Protein AF-A0A971WH76-F1 (afdb_monomer_lite)

Sequence (217 aa):
YNFVAILEADGQKLQEAKFIRKGIIYGLLLNHFYDTINKNKEALALGAKILSLKENRLLYEIKVLDIAPPLLRCKLCGFASYEREDIISHIKQVHLQKFVEPLTLEELREYDSNLPVKIYKCSYCGLYVRGDDPSNPTTLICSHIEEYCPKADRSKGLAKIMFRVITDTDEIRKNVIPDLPRFRKCKLCRKHFKNPNEEEHLKHMLEVHEEEFYLYE

Structure (mmCIF, N/CA/C/O backbone):
data_AF-A0A971WH76-F1
#
_entry.id   AF-A0A971WH76-F1
#
loop_
_atom_site.group_PDB
_atom_site.id
_atom_site.type_symbol
_atom_site.label_atom_id
_atom_site.label_alt_id
_atom_site.label_comp_id
_atom_site.label_asym_id
_atom_site.label_entity_id
_atom_site.label_seq_id
_atom_site.pdbx_PDB_ins_code
_atom_site.Cartn_x
_atom_site.Cartn_y
_atom_site.Cartn_z
_atom_site.occupancy
_atom_site.B_iso_or_equiv
_atom_site.auth_seq_id
_atom_site.auth_comp_id
_atom_site.auth_asym_id
_atom_site.auth_atom_id
_atom_site.pdbx_PDB_model_num
ATOM 1 N N . TYR A 1 1 ? -30.603 -12.603 47.827 1.00 59.28 1 TYR A N 1
ATOM 2 C CA . TYR A 1 1 ? -30.457 -11.423 46.951 1.00 59.28 1 TYR A CA 1
ATOM 3 C C . TYR A 1 1 ? -31.794 -11.155 46.290 1.00 59.28 1 TYR A C 1
ATOM 5 O O . TYR A 1 1 ? -32.460 -12.120 45.938 1.00 59.28 1 TYR A O 1
ATOM 13 N N . ASN A 1 2 ? -32.210 -9.893 46.177 1.00 68.19 2 ASN A N 1
ATOM 14 C CA . ASN A 1 2 ? -33.504 -9.561 45.561 1.00 68.19 2 ASN A CA 1
ATOM 15 C C . ASN A 1 2 ? -33.339 -9.145 44.097 1.00 68.19 2 ASN A C 1
ATOM 17 O O . ASN A 1 2 ? -34.202 -9.459 43.285 1.00 68.19 2 ASN A O 1
ATOM 21 N N . PHE A 1 3 ? -32.209 -8.512 43.768 1.00 71.12 3 PHE A N 1
ATOM 22 C CA . PHE A 1 3 ? -31.923 -8.010 42.429 1.00 71.12 3 PHE A CA 1
ATOM 23 C C . PHE A 1 3 ? -30.461 -8.256 42.049 1.00 71.12 3 PHE A C 1
ATOM 25 O O . PHE A 1 3 ? -29.592 -8.317 42.925 1.00 71.12 3 PHE A O 1
ATOM 32 N N . VAL A 1 4 ? -30.200 -8.366 40.751 1.00 80.50 4 VAL A N 1
ATOM 33 C CA . VAL A 1 4 ? -28.858 -8.322 40.152 1.00 80.50 4 VAL A CA 1
ATOM 34 C C . VAL A 1 4 ? -28.803 -7.131 39.220 1.00 80.50 4 VAL A C 1
ATOM 36 O O . VAL A 1 4 ? -29.725 -6.964 38.430 1.00 80.50 4 VAL A O 1
ATOM 39 N N . ALA A 1 5 ? -27.744 -6.331 39.312 1.00 79.75 5 ALA A N 1
ATOM 40 C CA . ALA A 1 5 ? -27.416 -5.363 38.278 1.00 79.75 5 ALA A CA 1
ATOM 41 C C . ALA A 1 5 ? -26.233 -5.879 37.462 1.00 79.75 5 ALA A C 1
ATOM 43 O O . ALA A 1 5 ? -25.256 -6.384 38.025 1.00 79.75 5 ALA A O 1
ATOM 44 N N . ILE A 1 6 ? -26.331 -5.735 36.150 1.00 83.94 6 ILE A N 1
ATOM 45 C CA . ILE A 1 6 ? -25.271 -6.051 35.202 1.00 83.94 6 ILE A CA 1
ATOM 46 C C . ILE A 1 6 ? -24.956 -4.767 34.447 1.00 83.94 6 ILE A C 1
ATOM 48 O O . ILE A 1 6 ? -25.870 -4.159 33.894 1.00 83.94 6 ILE A O 1
ATOM 52 N N . LEU A 1 7 ? -23.690 -4.355 34.467 1.00 83.12 7 LEU A N 1
ATOM 53 C CA . LEU A 1 7 ? -23.170 -3.298 33.606 1.00 83.12 7 LEU A CA 1
ATOM 54 C C . LEU A 1 7 ? -22.525 -3.951 32.387 1.00 83.12 7 LEU A C 1
ATOM 56 O O . LEU A 1 7 ? -21.708 -4.864 32.535 1.00 83.12 7 LEU A O 1
ATOM 60 N N . GLU A 1 8 ? -22.882 -3.473 31.206 1.00 82.31 8 GLU A N 1
ATOM 61 C CA . GLU A 1 8 ? -22.387 -3.971 29.927 1.00 82.31 8 GLU A CA 1
ATOM 62 C C . GLU A 1 8 ? -21.869 -2.800 29.086 1.00 82.31 8 GLU A C 1
ATOM 64 O O . GLU A 1 8 ? -22.443 -1.709 29.135 1.00 82.31 8 GLU A O 1
ATOM 69 N N . ALA A 1 9 ? -20.803 -3.039 28.324 1.00 83.12 9 ALA A N 1
ATOM 70 C CA . ALA A 1 9 ? -20.311 -2.162 27.269 1.00 83.12 9 ALA A CA 1
ATOM 71 C C . ALA A 1 9 ? -20.193 -2.952 25.968 1.00 83.12 9 ALA A C 1
ATOM 73 O O . ALA A 1 9 ? -19.673 -4.066 25.983 1.00 83.12 9 ALA A O 1
ATOM 74 N N . ASP A 1 10 ? -20.710 -2.403 24.871 1.00 78.88 10 ASP A N 1
ATOM 75 C CA . ASP A 1 10 ? -20.597 -2.980 23.521 1.00 78.88 10 ASP A CA 1
ATOM 76 C C . ASP A 1 10 ? -20.998 -4.473 23.452 1.00 78.88 10 ASP A C 1
ATOM 78 O O . ASP A 1 10 ? -20.377 -5.304 22.792 1.00 78.88 10 ASP A O 1
ATOM 82 N N . GLY A 1 11 ? -22.041 -4.843 24.207 1.00 74.31 11 GLY A N 1
ATOM 83 C CA . GLY A 1 11 ? -22.545 -6.219 24.302 1.00 74.31 11 GLY A CA 1
ATOM 84 C C . GLY A 1 11 ? -21.719 -7.161 25.190 1.00 74.31 11 GLY A C 1
ATOM 85 O O . GLY A 1 11 ? -22.086 -8.326 25.350 1.00 74.31 11 GLY A O 1
ATOM 86 N N . GLN A 1 12 ? -20.641 -6.676 25.808 1.00 79.44 12 GLN A N 1
ATOM 87 C CA . GLN A 1 12 ? -19.819 -7.413 26.761 1.00 79.44 12 GLN A CA 1
ATOM 88 C C . GLN A 1 12 ? -20.099 -6.987 28.199 1.00 79.44 12 GLN A C 1
ATOM 90 O O . GLN A 1 12 ? -20.224 -5.813 28.538 1.00 79.44 12 GLN A O 1
ATOM 95 N N . LYS A 1 13 ? -20.160 -7.971 29.090 1.00 86.88 13 LYS A N 1
ATOM 96 C CA . LYS A 1 13 ? -20.398 -7.745 30.511 1.00 86.88 13 LYS A CA 1
ATOM 97 C C . LYS A 1 13 ? -19.148 -7.209 31.204 1.00 86.88 13 LYS A C 1
ATOM 99 O O . LYS A 1 13 ? -18.156 -7.920 31.327 1.00 86.88 13 LYS A O 1
ATOM 104 N N . LEU A 1 14 ? -19.244 -5.996 31.738 1.00 82.81 14 LEU A N 1
ATOM 105 C CA . LEU A 1 14 ? -18.179 -5.342 32.498 1.00 82.81 14 LEU A CA 1
ATOM 106 C C . LEU A 1 14 ? -18.230 -5.692 33.983 1.00 82.81 14 LEU A C 1
ATOM 108 O O . LEU A 1 14 ? -17.204 -5.946 34.610 1.00 82.81 14 LEU A O 1
ATOM 112 N N . GLN A 1 15 ? -19.430 -5.690 34.565 1.00 85.62 15 GLN A N 1
ATOM 113 C CA . GLN A 1 15 ? -19.603 -5.917 35.994 1.00 85.62 15 GLN A CA 1
ATOM 114 C C . GLN A 1 15 ? -20.942 -6.587 36.306 1.00 85.62 15 GLN A C 1
ATOM 116 O O . GLN A 1 15 ? -21.959 -6.312 35.677 1.00 85.62 15 GLN A O 1
ATOM 121 N N . GLU A 1 16 ? -20.958 -7.433 37.337 1.00 85.88 16 GLU A N 1
ATOM 122 C CA . GLU A 1 16 ? -22.177 -7.900 38.001 1.00 85.88 16 GLU A CA 1
ATOM 123 C C . GLU A 1 16 ? -22.140 -7.538 39.483 1.00 85.88 16 GLU A C 1
ATOM 125 O O . GLU A 1 16 ? -21.129 -7.755 40.152 1.00 85.88 16 GLU A O 1
ATOM 130 N N . ALA A 1 17 ? -23.259 -7.063 40.026 1.00 82.25 17 ALA A N 1
ATOM 131 C CA . ALA A 1 17 ? -23.458 -6.994 41.468 1.00 82.25 17 ALA A CA 1
ATOM 132 C C . ALA A 1 17 ? -24.816 -7.556 41.874 1.00 82.25 17 ALA A C 1
ATOM 134 O O . ALA A 1 17 ? -25.852 -7.269 41.273 1.00 82.25 17 ALA A O 1
ATOM 135 N N . LYS A 1 18 ? -24.814 -8.332 42.961 1.00 81.12 18 LYS A N 1
ATOM 136 C CA . LYS A 1 18 ? -26.024 -8.889 43.566 1.00 81.12 18 LYS A CA 1
ATOM 137 C C . LYS A 1 18 ? -26.406 -8.058 44.786 1.00 81.12 18 LYS A C 1
ATOM 139 O O . LYS A 1 18 ? -25.666 -8.006 45.766 1.00 81.12 18 LYS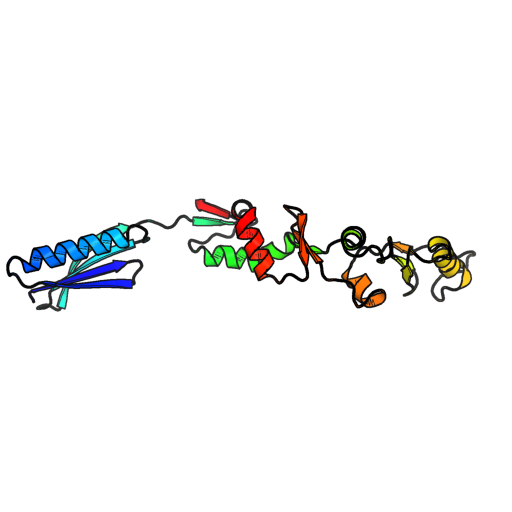 A O 1
ATOM 144 N N . PHE A 1 19 ? -27.592 -7.458 44.767 1.00 70.75 19 PHE A N 1
ATOM 145 C CA . PHE A 1 19 ? -28.052 -6.564 45.826 1.00 70.75 19 PHE A CA 1
ATOM 146 C C . PHE A 1 19 ? -28.930 -7.299 46.852 1.00 70.75 19 PHE A C 1
ATOM 148 O O . PHE A 1 19 ? -29.894 -8.008 46.524 1.00 70.75 19 PHE A O 1
ATOM 155 N N . ILE A 1 20 ? -28.605 -7.110 48.133 1.00 67.38 20 ILE A N 1
ATOM 156 C CA . ILE A 1 20 ? -29.444 -7.460 49.287 1.00 67.38 20 ILE A CA 1
ATOM 157 C C . ILE A 1 20 ? -29.836 -6.136 49.948 1.00 67.38 20 ILE A C 1
ATOM 159 O O . ILE A 1 20 ? -28.967 -5.300 50.174 1.00 67.38 20 ILE A O 1
ATOM 163 N N . ARG A 1 21 ? -31.120 -5.925 50.271 1.00 59.28 21 ARG A N 1
ATOM 164 C CA . ARG A 1 21 ? -31.559 -4.760 51.065 1.00 59.28 21 ARG A CA 1
ATOM 165 C C . ARG A 1 21 ? -30.937 -4.827 52.472 1.00 59.28 21 ARG A C 1
ATOM 167 O O . ARG A 1 21 ? -31.566 -5.359 53.379 1.00 59.28 21 ARG A O 1
ATOM 174 N N . LYS A 1 22 ? -29.708 -4.332 52.650 1.00 54.53 22 LYS A N 1
ATOM 175 C CA . LYS A 1 22 ? -29.053 -4.095 53.949 1.00 54.53 22 LYS A CA 1
ATOM 176 C C . LYS A 1 22 ? -28.003 -2.977 53.833 1.00 54.53 22 LYS A C 1
ATOM 178 O O . LYS A 1 22 ? -26.901 -3.231 53.364 1.00 54.53 22 LYS A O 1
ATOM 183 N N . GLY A 1 23 ? -28.342 -1.782 54.327 1.00 60.66 23 GLY A N 1
ATOM 184 C CA . GLY A 1 23 ? -27.401 -0.739 54.772 1.00 60.66 23 GLY A CA 1
ATOM 185 C C . GLY A 1 23 ? -26.195 -0.421 53.869 1.00 60.66 23 GLY A C 1
ATOM 186 O O . GLY A 1 23 ? -26.279 -0.485 52.646 1.00 60.66 23 GLY A O 1
ATOM 187 N N . ILE A 1 24 ? -25.076 -0.067 54.518 1.00 59.66 24 ILE A N 1
ATOM 188 C CA . ILE A 1 24 ? -23.798 0.464 53.983 1.00 59.66 24 ILE A CA 1
ATOM 189 C C . ILE A 1 24 ? -23.271 -0.273 52.728 1.00 59.66 24 ILE A C 1
ATOM 191 O O . ILE A 1 24 ? -22.647 0.345 51.867 1.00 59.66 24 ILE A O 1
ATOM 195 N N . ILE A 1 25 ? -23.578 -1.566 52.570 1.00 64.75 25 ILE A N 1
ATOM 196 C CA . ILE A 1 25 ? -23.179 -2.393 51.415 1.00 64.75 25 ILE A CA 1
ATOM 197 C C . ILE A 1 25 ? -23.759 -1.854 50.095 1.00 64.75 25 ILE A C 1
ATOM 199 O O . ILE A 1 25 ? -23.111 -1.947 49.055 1.00 64.75 25 ILE A O 1
ATOM 203 N N . TYR A 1 26 ? -24.950 -1.248 50.125 1.00 67.56 26 TYR A N 1
ATOM 204 C CA . TYR A 1 26 ? -25.573 -0.669 48.931 1.00 67.56 26 TYR A CA 1
ATOM 205 C C . TYR A 1 26 ? -24.757 0.504 48.369 1.00 67.56 26 TYR A C 1
ATOM 207 O O . TYR A 1 26 ? -24.541 0.579 47.163 1.00 67.56 26 TYR A O 1
ATOM 215 N N . GLY A 1 27 ? -24.253 1.378 49.248 1.00 67.00 27 GLY A N 1
ATOM 216 C CA . GLY A 1 27 ? -23.438 2.530 48.853 1.00 67.00 27 GLY A CA 1
ATOM 217 C C . GLY A 1 27 ? -22.099 2.122 48.236 1.00 67.00 27 GLY A C 1
ATOM 218 O O . GLY A 1 27 ? -21.714 2.662 47.206 1.00 67.00 27 GLY A O 1
ATOM 219 N N . LEU A 1 28 ? -21.428 1.113 48.804 1.00 73.81 28 LEU A N 1
ATOM 220 C CA . LEU A 1 28 ? -20.168 0.593 48.254 1.00 73.81 28 LEU A CA 1
ATOM 221 C C . LEU A 1 28 ? -20.344 0.013 46.843 1.00 73.81 28 LEU A C 1
ATOM 223 O O . LEU A 1 28 ? -19.537 0.287 45.958 1.00 73.81 28 LEU A O 1
ATOM 227 N N . LEU A 1 29 ? -21.411 -0.761 46.619 1.00 75.88 29 LEU A N 1
ATOM 228 C CA . LEU A 1 29 ? -21.698 -1.347 45.307 1.00 75.88 29 LEU A CA 1
ATOM 229 C C . LEU A 1 29 ? -22.067 -0.282 44.266 1.00 75.88 29 LEU A C 1
ATOM 231 O O . LEU A 1 29 ? -21.642 -0.392 43.118 1.00 75.88 29 LEU A O 1
ATOM 235 N N . LEU A 1 30 ? -22.813 0.754 44.663 1.00 75.25 30 LEU A N 1
ATOM 236 C CA . LEU A 1 30 ? -23.123 1.887 43.788 1.00 75.25 30 LEU A CA 1
ATOM 237 C C . LEU A 1 30 ? -21.871 2.671 43.390 1.00 75.25 30 LEU A C 1
ATOM 239 O O . LEU A 1 30 ? -21.705 2.972 42.212 1.00 75.25 30 LEU A O 1
ATOM 243 N N . ASN A 1 31 ? -20.979 2.958 44.341 1.00 80.19 31 ASN A N 1
ATOM 244 C CA . ASN A 1 31 ? -19.727 3.657 44.047 1.00 80.19 31 ASN A CA 1
ATOM 245 C C . ASN A 1 31 ? -18.859 2.853 43.070 1.00 80.19 31 ASN A C 1
ATOM 247 O O . ASN A 1 31 ? -18.349 3.409 42.107 1.00 80.19 31 ASN A O 1
ATOM 251 N N . HIS A 1 32 ? -18.773 1.531 43.241 1.00 80.25 32 HIS A N 1
ATOM 252 C CA . HIS A 1 32 ? -18.038 0.682 42.302 1.00 80.25 32 HIS A CA 1
ATOM 253 C C . HIS A 1 32 ? -18.657 0.680 40.893 1.00 80.25 32 HIS A C 1
ATOM 255 O O . HIS A 1 32 ? -17.937 0.674 39.891 1.00 80.25 32 HIS A O 1
ATOM 261 N N . PHE A 1 33 ? -19.990 0.684 40.795 1.00 80.31 33 PHE A N 1
ATOM 262 C CA . PHE A 1 33 ? -20.674 0.853 39.512 1.00 80.31 33 PHE A CA 1
ATOM 263 C C . PHE A 1 33 ? -20.320 2.200 38.879 1.00 80.31 33 PHE A C 1
ATOM 265 O O . PHE A 1 33 ? -19.960 2.238 37.707 1.00 80.31 33 PHE A O 1
ATOM 272 N N . TYR A 1 34 ? -20.352 3.284 39.656 1.00 80.62 34 TYR A N 1
ATOM 273 C CA . TYR A 1 34 ? -19.980 4.617 39.186 1.00 80.62 34 TYR A CA 1
ATOM 274 C C . TYR A 1 34 ? -18.528 4.678 38.691 1.00 80.62 34 TYR A C 1
ATOM 276 O O . TYR A 1 34 ? -18.269 5.191 37.604 1.00 80.62 34 TYR A O 1
ATOM 284 N N . ASP A 1 35 ? -17.588 4.078 39.423 1.00 84.44 35 ASP A N 1
ATOM 285 C CA . ASP A 1 35 ? -16.184 3.995 39.011 1.00 84.44 35 ASP A CA 1
ATOM 286 C C . ASP A 1 35 ? -16.018 3.205 37.708 1.00 84.44 35 ASP A C 1
ATOM 288 O O . ASP A 1 35 ? -15.198 3.559 36.861 1.00 84.44 35 ASP A O 1
ATOM 292 N N . THR A 1 36 ? -16.808 2.144 37.521 1.00 82.31 36 THR A N 1
ATOM 293 C CA . THR A 1 36 ? -16.771 1.329 36.299 1.00 82.31 36 THR A CA 1
ATOM 294 C C . THR A 1 36 ? -17.372 2.085 35.117 1.00 82.31 36 THR A C 1
ATOM 296 O O . THR A 1 36 ? -16.799 2.045 34.032 1.00 82.31 36 THR A O 1
ATOM 299 N N . ILE A 1 37 ? -18.452 2.845 35.320 1.00 83.19 37 ILE A N 1
ATOM 300 C CA . ILE A 1 37 ? -19.003 3.749 34.300 1.00 83.19 37 ILE A CA 1
ATOM 301 C C . ILE A 1 37 ? -17.947 4.789 33.898 1.00 83.19 37 ILE A C 1
ATOM 303 O O . ILE A 1 37 ? -17.654 4.938 32.716 1.00 83.19 37 ILE A O 1
ATOM 307 N N . ASN A 1 38 ? -17.302 5.446 34.867 1.00 82.31 38 ASN A N 1
ATOM 308 C CA . ASN A 1 38 ? -16.272 6.455 34.596 1.00 82.31 38 ASN A CA 1
ATOM 309 C C . ASN A 1 38 ? -15.068 5.903 33.823 1.00 82.31 38 ASN A C 1
ATOM 311 O O . ASN A 1 38 ? -14.519 6.596 32.966 1.00 82.31 38 ASN A O 1
ATOM 315 N N . LYS A 1 39 ? -14.653 4.664 34.109 1.00 84.94 39 LYS A N 1
ATOM 316 C CA . LYS A 1 39 ? -13.568 3.990 33.378 1.00 84.94 39 LYS A CA 1
ATOM 317 C C . LYS A 1 39 ? -13.939 3.633 31.938 1.00 84.94 39 LYS A C 1
ATOM 319 O O . LYS A 1 39 ? -13.041 3.519 31.118 1.00 84.94 39 LYS A O 1
ATOM 324 N N . ASN A 1 40 ? -15.228 3.473 31.639 1.00 79.69 40 ASN A N 1
ATOM 325 C CA . ASN A 1 40 ? -15.737 3.049 30.330 1.00 79.69 40 ASN A CA 1
ATOM 326 C C . ASN A 1 40 ? -16.527 4.163 29.624 1.00 79.69 40 ASN A C 1
ATOM 328 O O . ASN A 1 40 ? -17.378 3.892 28.784 1.00 79.69 40 ASN A O 1
ATOM 332 N N . LYS A 1 41 ? -16.247 5.429 29.952 1.00 76.31 41 LYS A N 1
ATOM 333 C CA . LYS A 1 41 ? -16.909 6.603 29.357 1.00 76.31 41 LYS A CA 1
ATOM 334 C C . LYS A 1 41 ? -16.691 6.757 27.842 1.00 76.31 41 LYS A C 1
ATOM 336 O O . LYS A 1 41 ? -17.376 7.561 27.227 1.00 76.31 41 LYS A O 1
ATOM 341 N N . GLU A 1 42 ? -15.717 6.040 27.280 1.00 74.19 42 GLU A N 1
ATOM 342 C CA . GLU A 1 42 ? -15.381 6.045 25.848 1.00 74.19 42 GLU A CA 1
ATOM 343 C C . GLU A 1 42 ? -15.998 4.862 25.080 1.00 74.19 42 GLU A C 1
ATOM 345 O O . GLU A 1 42 ? -15.754 4.730 23.885 1.00 74.19 42 GLU A O 1
ATOM 350 N N . ALA A 1 43 ? -16.784 4.001 25.742 1.00 74.75 43 ALA A N 1
ATOM 351 C CA . ALA A 1 43 ? -17.524 2.934 25.064 1.00 74.75 43 ALA A CA 1
ATOM 352 C C . ALA A 1 43 ? -18.535 3.515 24.058 1.00 74.75 43 ALA A C 1
ATOM 354 O O . ALA A 1 43 ? -18.995 4.644 24.227 1.00 74.75 43 ALA A O 1
ATOM 355 N N . LEU A 1 44 ? -18.922 2.746 23.036 1.00 72.50 44 LEU A N 1
ATOM 356 C CA . LEU A 1 44 ? -19.966 3.178 22.097 1.00 72.50 44 LEU A CA 1
ATOM 357 C C . LEU A 1 44 ? -21.349 3.028 22.730 1.00 72.50 44 LEU A C 1
ATOM 359 O O . LEU A 1 44 ? -22.190 3.916 22.621 1.00 72.50 44 LEU A O 1
ATOM 363 N N . ALA A 1 45 ? -21.572 1.945 23.470 1.00 79.44 45 ALA A N 1
ATOM 364 C CA . ALA A 1 45 ? -22.790 1.740 24.234 1.00 79.44 45 ALA A CA 1
ATOM 365 C C . ALA A 1 45 ? -22.475 1.319 25.669 1.00 79.44 45 ALA A C 1
ATOM 367 O O . ALA A 1 45 ? -21.636 0.455 25.907 1.00 79.44 45 ALA A O 1
ATOM 368 N N . LEU A 1 46 ? -23.208 1.879 26.632 1.00 84.00 46 LEU A N 1
ATOM 369 C CA . LEU A 1 46 ? -23.177 1.468 28.030 1.00 84.00 46 LEU A CA 1
ATOM 370 C C . LEU A 1 46 ? -24.604 1.227 28.518 1.00 84.00 46 LEU A C 1
ATOM 372 O O . LEU A 1 46 ? -25.452 2.123 28.476 1.00 84.00 46 LEU A O 1
ATOM 376 N N . GLY A 1 47 ? -24.869 0.020 29.006 1.00 84.12 47 GLY A N 1
ATOM 377 C CA . GLY A 1 47 ? -26.188 -0.399 29.470 1.00 84.12 47 GLY A CA 1
ATOM 378 C C . GLY A 1 47 ? -26.142 -0.983 30.875 1.00 84.12 47 GLY A C 1
ATOM 379 O O . GLY A 1 47 ? -25.190 -1.666 31.249 1.00 84.12 47 GLY A O 1
ATOM 380 N N . ALA A 1 48 ? -27.191 -0.738 31.657 1.00 83.31 48 ALA A N 1
ATOM 381 C CA . ALA A 1 48 ? -27.401 -1.372 32.949 1.00 83.31 48 ALA A CA 1
ATOM 382 C C . ALA A 1 48 ? -28.701 -2.183 32.935 1.00 83.31 48 ALA A C 1
ATOM 384 O O . ALA A 1 48 ? -29.784 -1.643 32.710 1.00 83.31 48 ALA A O 1
ATOM 385 N N . LYS A 1 49 ? -28.605 -3.482 33.222 1.00 85.62 49 LYS A N 1
ATOM 386 C CA . LYS A 1 49 ? -29.754 -4.392 33.331 1.00 85.62 49 LYS A CA 1
ATOM 387 C C . LYS A 1 49 ? -29.996 -4.752 34.786 1.00 85.62 49 LYS A C 1
ATOM 389 O O . LYS A 1 49 ? -29.071 -5.171 35.476 1.00 85.62 49 LYS A O 1
ATOM 394 N N . ILE A 1 50 ? -31.237 -4.628 35.247 1.00 82.00 50 ILE A N 1
ATOM 395 C CA . ILE A 1 50 ? -31.674 -5.034 36.585 1.00 82.00 50 ILE A CA 1
ATOM 396 C C . ILE A 1 50 ? -32.576 -6.256 36.456 1.00 82.00 50 ILE A C 1
ATOM 398 O O . ILE A 1 50 ? -33.656 -6.177 35.871 1.00 82.00 50 ILE A O 1
ATOM 402 N N . LEU A 1 51 ? -32.166 -7.377 37.045 1.00 82.88 51 LEU A N 1
ATOM 403 C CA . LEU A 1 51 ? -32.901 -8.640 37.010 1.00 82.88 51 LEU A CA 1
ATOM 404 C C . LEU A 1 51 ? -33.445 -9.023 38.390 1.00 82.88 51 LEU A C 1
ATOM 406 O O . LEU A 1 51 ? -32.763 -8.881 39.408 1.00 82.88 51 LEU A O 1
ATOM 410 N N . SER A 1 52 ? -34.666 -9.560 38.415 1.00 80.81 52 SER A N 1
ATOM 411 C CA . SER A 1 52 ? -35.263 -10.231 39.573 1.00 80.81 52 SER A CA 1
ATOM 412 C C . SER A 1 52 ? -34.717 -11.648 39.671 1.00 80.81 52 SER A C 1
ATOM 414 O O . SER A 1 52 ? -34.954 -12.460 38.782 1.00 80.81 52 SER A O 1
ATOM 416 N N . LEU A 1 53 ? -34.043 -11.987 40.772 1.00 77.69 53 LEU A N 1
ATOM 417 C CA . LEU A 1 53 ? -33.567 -13.363 40.988 1.00 77.69 53 LEU A CA 1
ATOM 418 C C . LEU A 1 53 ? -34.680 -14.332 41.378 1.00 77.69 53 LEU A C 1
ATOM 420 O O . LEU A 1 53 ? -34.544 -15.530 41.165 1.00 77.69 53 LEU A O 1
ATOM 424 N N . LYS A 1 54 ? -35.764 -13.827 41.975 1.00 80.38 54 LYS A N 1
ATOM 425 C CA . LYS A 1 54 ? -36.896 -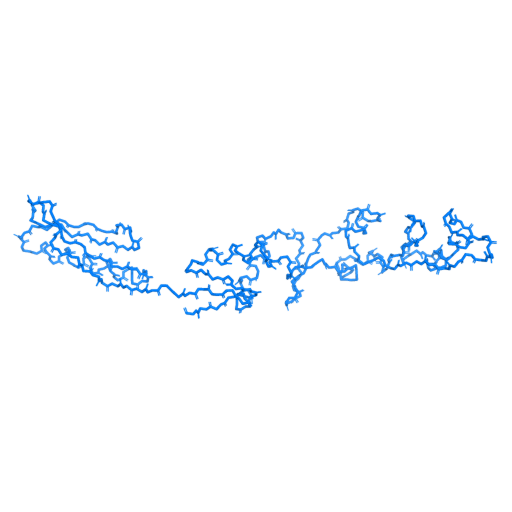14.669 42.384 1.00 80.38 54 LYS A CA 1
ATOM 426 C C . LYS A 1 54 ? -37.723 -15.128 41.192 1.00 80.38 54 LYS A C 1
ATOM 428 O O . LYS A 1 54 ? -38.193 -16.255 41.172 1.00 80.38 54 LYS A O 1
ATOM 433 N N . GLU A 1 55 ? -37.912 -14.234 40.233 1.00 80.19 55 GLU A N 1
ATOM 434 C CA . GLU A 1 55 ? -38.785 -14.450 39.076 1.00 80.19 55 GLU A CA 1
ATOM 435 C C . GLU A 1 55 ? -37.980 -14.716 37.797 1.00 80.19 55 GLU A C 1
ATOM 437 O O . GLU A 1 55 ? -38.566 -14.904 36.738 1.00 80.19 55 GLU A O 1
ATOM 442 N N . ASN A 1 56 ? -36.645 -14.690 37.895 1.00 79.19 56 ASN A N 1
ATOM 443 C CA . ASN A 1 56 ? -35.698 -14.810 36.787 1.00 79.19 56 ASN A CA 1
ATOM 444 C C . ASN A 1 56 ? -36.075 -13.956 35.560 1.00 79.19 56 ASN A C 1
ATOM 446 O O . ASN A 1 56 ? -35.990 -14.409 34.421 1.00 79.19 56 ASN A O 1
ATOM 450 N N . ARG A 1 57 ? -36.528 -12.719 35.799 1.00 85.12 57 ARG A N 1
ATOM 451 C CA . ARG A 1 57 ? -36.980 -11.793 34.751 1.00 85.12 57 ARG A CA 1
ATOM 452 C C . ARG A 1 57 ? -36.234 -10.471 34.803 1.00 85.12 57 ARG A C 1
ATOM 454 O O . ARG A 1 57 ? -35.869 -10.001 35.884 1.00 85.12 57 ARG A O 1
ATOM 461 N N . LEU A 1 58 ? -36.064 -9.854 33.639 1.00 86.38 58 LEU A N 1
ATOM 462 C CA . LEU A 1 58 ? -35.624 -8.468 33.524 1.00 86.38 58 LEU A CA 1
ATOM 463 C C . LEU A 1 58 ? -36.695 -7.553 34.131 1.00 86.38 58 LEU A C 1
ATOM 465 O O . LEU A 1 58 ? -37.879 -7.687 33.826 1.00 86.38 58 LEU A O 1
ATOM 469 N N . LEU A 1 59 ? -36.279 -6.654 35.015 1.00 84.31 59 LEU A N 1
ATOM 470 C CA . LEU A 1 59 ? -37.150 -5.644 35.613 1.00 84.31 59 LEU A CA 1
ATOM 471 C C . LEU A 1 59 ? -36.985 -4.300 34.920 1.00 84.31 59 LEU A C 1
ATOM 473 O O . LEU A 1 59 ? -37.975 -3.647 34.615 1.00 84.31 59 LEU A O 1
ATOM 477 N N . TYR A 1 60 ? -35.734 -3.906 34.687 1.00 81.75 60 TYR A N 1
ATOM 478 C CA . TYR A 1 60 ? -35.388 -2.653 34.036 1.00 81.75 60 TYR A CA 1
ATOM 479 C C . TYR A 1 60 ? -34.131 -2.823 33.200 1.00 81.75 60 TYR A C 1
ATOM 481 O O . TYR A 1 60 ? -33.205 -3.535 33.588 1.00 81.75 60 TYR A O 1
ATOM 489 N N . GLU A 1 61 ? -34.092 -2.106 32.091 1.00 85.50 61 GLU A N 1
ATOM 490 C CA . GLU A 1 61 ? -32.901 -1.882 31.289 1.00 85.50 61 GLU A CA 1
ATOM 491 C C . GLU A 1 61 ? -32.747 -0.374 31.114 1.00 85.50 61 GLU A C 1
ATOM 493 O O . GLU A 1 61 ? -33.702 0.326 30.777 1.00 85.50 61 GLU A O 1
ATOM 498 N N . ILE A 1 62 ? -31.560 0.131 31.428 1.00 83.00 62 ILE A N 1
ATOM 499 C CA . ILE A 1 62 ? -31.227 1.549 31.387 1.00 83.00 62 ILE A CA 1
ATOM 500 C C . ILE A 1 62 ? -30.083 1.704 30.395 1.00 83.00 62 ILE A C 1
ATOM 502 O O . ILE A 1 62 ? -28.996 1.171 30.619 1.00 83.00 62 ILE A O 1
ATOM 506 N N . LYS A 1 63 ? -30.317 2.454 29.317 1.00 81.19 63 LYS A N 1
ATOM 507 C CA . LYS A 1 63 ? -29.241 2.933 28.448 1.00 81.19 63 LYS A CA 1
ATOM 508 C C . LYS A 1 63 ? -28.564 4.112 29.138 1.00 81.19 63 LYS A C 1
ATOM 510 O O . LYS A 1 63 ? -29.201 5.134 29.378 1.00 81.19 63 LYS A O 1
ATOM 515 N N . VAL A 1 64 ? -27.306 3.931 29.515 1.00 78.88 64 VAL A N 1
ATOM 516 C CA . VAL A 1 64 ? -26.485 4.951 30.180 1.00 78.88 64 VAL A CA 1
ATOM 517 C C . VAL A 1 64 ? -25.747 5.793 29.141 1.00 78.88 64 VAL A C 1
ATOM 519 O O . VAL A 1 64 ? -25.636 7.003 29.303 1.00 78.88 64 VAL A O 1
ATOM 522 N N . LEU A 1 65 ? -25.287 5.158 28.064 1.00 74.81 65 LEU A N 1
ATOM 523 C CA . LEU A 1 65 ? -24.611 5.783 26.933 1.00 74.81 65 LEU A CA 1
ATOM 524 C C . LEU A 1 65 ? -25.006 5.029 25.656 1.00 74.81 65 LEU A C 1
ATOM 526 O O . LEU A 1 65 ? -25.077 3.801 25.677 1.00 74.81 65 LEU A O 1
ATOM 530 N N . ASP A 1 66 ? -25.289 5.749 24.575 1.00 75.50 66 ASP A N 1
ATOM 531 C CA . ASP A 1 66 ? -25.630 5.174 23.268 1.00 75.50 66 ASP A CA 1
ATOM 532 C C . ASP A 1 66 ? -25.126 6.134 22.181 1.00 75.50 66 ASP A C 1
ATOM 534 O O . ASP A 1 66 ? -25.814 7.079 21.788 1.00 75.50 66 ASP A O 1
ATOM 538 N N . ILE A 1 67 ? -23.859 5.970 21.804 1.00 71.88 67 ILE A N 1
ATOM 539 C CA . ILE A 1 67 ? -23.169 6.749 20.779 1.00 71.88 67 ILE A CA 1
ATOM 540 C C . ILE A 1 67 ? -23.202 5.933 19.492 1.00 71.88 67 ILE A C 1
ATOM 542 O O . ILE A 1 67 ? -22.626 4.849 19.411 1.00 71.88 67 ILE A O 1
ATOM 546 N N . ALA A 1 68 ? -23.849 6.479 18.464 1.00 70.69 68 ALA A N 1
ATOM 547 C CA . ALA A 1 68 ? -23.713 5.933 17.124 1.00 70.69 68 ALA A CA 1
ATOM 548 C C . ALA A 1 68 ? -22.264 6.159 16.653 1.00 70.69 68 ALA A C 1
ATOM 550 O O . ALA A 1 68 ? -21.821 7.314 16.652 1.00 70.69 68 ALA A O 1
ATOM 551 N N . PRO A 1 69 ? -21.516 5.105 16.275 1.00 71.12 69 PRO A N 1
ATOM 552 C CA . PRO A 1 69 ? -20.189 5.293 15.712 1.00 71.12 69 PRO A CA 1
ATOM 553 C C . PRO A 1 69 ? -20.293 6.138 14.432 1.00 71.12 69 PRO A C 1
ATOM 555 O O . PRO A 1 69 ? -21.250 5.968 13.666 1.00 71.12 69 PRO A O 1
ATOM 558 N N . PRO A 1 70 ? -19.339 7.055 14.198 1.00 79.94 70 PRO A N 1
ATOM 559 C CA . PRO A 1 70 ? -19.309 7.832 12.967 1.00 79.94 70 PRO A CA 1
ATOM 560 C C . PRO A 1 70 ? -19.141 6.894 11.771 1.00 79.94 70 PRO A C 1
ATOM 562 O O . PRO A 1 70 ? -18.404 5.906 11.836 1.00 79.94 70 PRO A O 1
ATOM 565 N N . LEU A 1 71 ? -19.819 7.200 10.670 1.00 87.69 71 LEU A N 1
ATOM 566 C CA . LEU A 1 71 ? -19.664 6.440 9.440 1.00 87.69 71 LEU A CA 1
ATOM 567 C C . LEU A 1 71 ? -18.320 6.816 8.812 1.00 87.69 71 LEU A C 1
ATOM 569 O O . LEU A 1 71 ? -18.070 7.971 8.474 1.00 87.69 71 LEU A O 1
ATOM 573 N N . LEU A 1 72 ? -17.443 5.836 8.621 1.00 92.00 72 LEU A N 1
ATOM 574 C CA . LEU A 1 72 ? -16.170 6.036 7.944 1.00 92.00 72 LEU A CA 1
ATOM 575 C C . LEU A 1 72 ? -16.378 5.859 6.446 1.00 92.00 72 LEU A C 1
ATOM 577 O O . LEU A 1 72 ? -16.682 4.760 5.977 1.00 92.00 72 LEU A O 1
ATOM 581 N N . ARG A 1 73 ? -16.179 6.928 5.674 1.00 93.62 73 ARG A N 1
ATOM 582 C CA . ARG A 1 73 ? -16.312 6.900 4.211 1.00 93.62 73 ARG A CA 1
ATOM 583 C C . ARG A 1 73 ? -14.948 6.987 3.541 1.00 93.62 73 ARG A C 1
ATOM 585 O O . ARG A 1 73 ? -14.168 7.895 3.822 1.00 93.62 73 ARG A O 1
ATOM 592 N N . CYS A 1 74 ? -14.671 6.075 2.611 1.00 94.81 74 CYS A N 1
ATOM 593 C CA . CYS A 1 74 ? -13.459 6.127 1.800 1.00 94.81 74 CYS A CA 1
ATOM 594 C C . CYS A 1 74 ? -13.493 7.351 0.869 1.00 94.81 74 CYS A C 1
ATOM 596 O O . CYS A 1 74 ? -14.483 7.587 0.181 1.00 94.81 74 CYS A O 1
ATOM 598 N N . LYS A 1 75 ? -12.396 8.111 0.791 1.00 93.75 75 LYS A N 1
ATOM 599 C CA . LYS A 1 75 ? -12.267 9.255 -0.136 1.00 93.75 75 LYS 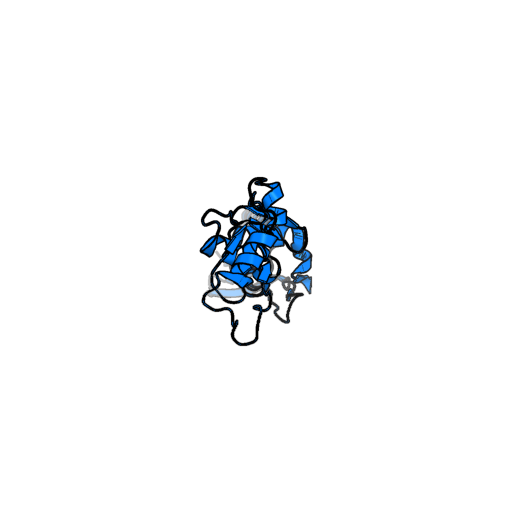A CA 1
ATOM 600 C C . LYS A 1 75 ? -11.985 8.836 -1.577 1.00 93.75 75 LYS A C 1
ATOM 602 O O . LYS A 1 75 ? -12.193 9.609 -2.506 1.00 93.75 75 LYS A O 1
ATOM 607 N N . LEU A 1 76 ? -11.475 7.621 -1.765 1.00 92.38 76 LEU A N 1
ATOM 608 C CA . LEU A 1 76 ? -10.977 7.134 -3.051 1.00 92.38 76 LEU A CA 1
ATOM 609 C C . LEU A 1 76 ? -12.023 6.328 -3.832 1.00 92.38 76 LEU A C 1
ATOM 611 O O . LEU A 1 76 ? -11.820 6.052 -5.017 1.00 92.38 76 LEU A O 1
ATOM 615 N N . CYS A 1 77 ? -13.109 5.907 -3.178 1.00 93.81 77 CYS A N 1
ATOM 616 C CA . CYS A 1 77 ? -14.214 5.182 -3.797 1.00 93.81 77 CYS A CA 1
ATOM 617 C C . CYS A 1 77 ? -15.514 5.317 -2.976 1.00 93.81 77 CYS A C 1
ATOM 619 O O . CYS A 1 77 ? -15.588 6.095 -2.037 1.00 93.81 77 CYS A O 1
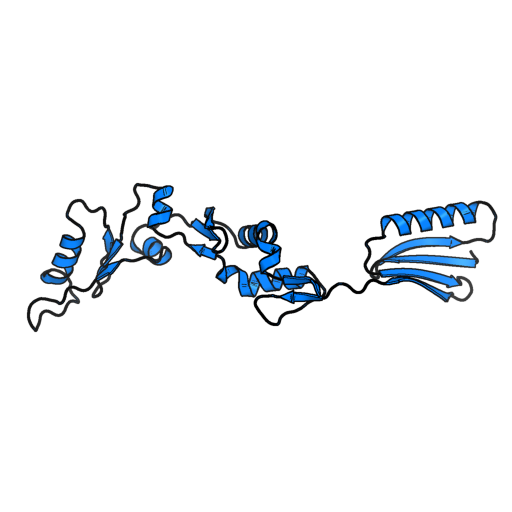ATOM 621 N N . GLY A 1 78 ? -16.561 4.570 -3.337 1.00 92.56 78 GLY A N 1
ATOM 622 C CA . GLY A 1 78 ? -17.856 4.605 -2.645 1.00 92.56 78 GLY A CA 1
ATOM 623 C C . GLY A 1 78 ? -17.973 3.729 -1.389 1.00 92.56 78 GLY A C 1
ATOM 624 O O . GLY A 1 78 ? -19.079 3.607 -0.874 1.00 92.56 78 GLY A O 1
ATOM 625 N N . PHE A 1 79 ? -16.896 3.084 -0.930 1.00 96.06 79 PHE A N 1
ATOM 626 C CA . PHE A 1 79 ? -16.924 2.203 0.243 1.00 96.06 79 PHE A CA 1
ATOM 627 C C . PHE A 1 79 ? -17.126 2.997 1.543 1.00 96.06 79 PHE A C 1
ATOM 629 O O . PHE A 1 79 ? -16.528 4.061 1.717 1.00 96.06 79 PHE A O 1
ATOM 636 N N . ALA A 1 80 ? -17.928 2.460 2.462 1.00 94.00 80 ALA A N 1
ATOM 637 C CA . ALA A 1 80 ? -18.110 3.002 3.803 1.00 94.00 80 ALA A CA 1
ATOM 638 C C . ALA A 1 80 ? -18.305 1.868 4.824 1.00 94.00 80 ALA A C 1
ATOM 640 O O . ALA A 1 80 ? -18.882 0.835 4.482 1.00 94.00 80 ALA A O 1
ATOM 641 N N . SER A 1 81 ? -17.829 2.060 6.054 1.00 92.25 81 SER A N 1
ATOM 642 C CA . SER A 1 81 ? -18.037 1.144 7.184 1.00 92.25 81 SER A CA 1
ATOM 643 C C . SER A 1 81 ? -18.135 1.925 8.495 1.00 92.25 81 SER A C 1
ATOM 645 O O . SER A 1 81 ? -17.651 3.048 8.584 1.00 92.25 81 SER A O 1
ATOM 647 N N . TYR A 1 82 ? -18.762 1.337 9.510 1.00 86.00 82 TYR A N 1
ATOM 648 C CA . TYR A 1 82 ? -18.713 1.846 10.885 1.00 86.00 82 TYR A CA 1
ATOM 649 C C . TYR A 1 82 ? -17.465 1.356 11.636 1.00 86.00 82 TYR A C 1
ATOM 651 O O . TYR A 1 82 ? -17.096 1.933 12.654 1.00 86.00 82 TYR A O 1
ATOM 659 N N . GLU A 1 83 ? -16.792 0.327 11.111 1.00 86.31 83 GLU A N 1
ATOM 660 C CA . GLU A 1 83 ? -15.606 -0.279 11.715 1.00 86.31 83 GLU A CA 1
ATOM 661 C C . GLU A 1 83 ? -14.326 0.259 11.068 1.00 86.31 83 GLU A C 1
ATOM 663 O O . GLU A 1 83 ? -14.168 0.285 9.838 1.00 86.31 83 GLU A O 1
ATOM 668 N N . ARG A 1 84 ? -13.364 0.662 11.903 1.00 87.62 84 ARG A N 1
ATOM 669 C CA . ARG A 1 84 ? -12.085 1.207 11.431 1.00 87.62 84 ARG A CA 1
ATOM 670 C C . ARG A 1 84 ? -11.236 0.136 10.749 1.00 87.62 84 ARG A C 1
ATOM 672 O O . ARG A 1 84 ? -10.562 0.400 9.753 1.00 87.62 84 ARG A O 1
ATOM 679 N N . GLU A 1 85 ? -11.273 -1.085 11.253 1.00 90.62 85 GLU A N 1
ATOM 680 C CA . GLU A 1 85 ? -10.542 -2.223 10.706 1.00 90.62 85 GLU A CA 1
ATOM 681 C C . GLU A 1 85 ? -10.993 -2.535 9.275 1.00 90.62 85 GLU A C 1
ATOM 683 O O . GLU A 1 85 ? -10.154 -2.816 8.414 1.00 90.62 85 GLU A O 1
ATOM 688 N N . ASP A 1 86 ? -12.291 -2.406 8.992 1.00 93.31 86 ASP A N 1
ATOM 689 C CA . ASP A 1 86 ? -12.851 -2.636 7.661 1.00 93.31 86 ASP A CA 1
ATOM 690 C C . ASP A 1 86 ? -12.349 -1.608 6.652 1.00 93.31 86 ASP A C 1
ATOM 692 O O . ASP A 1 86 ? -11.921 -1.977 5.554 1.00 93.31 86 ASP A O 1
ATOM 696 N N . ILE A 1 87 ? -12.358 -0.317 7.010 1.00 93.06 87 ILE A N 1
ATOM 697 C CA . ILE A 1 87 ? -11.892 0.724 6.089 1.00 93.06 87 ILE A CA 1
ATOM 698 C C . ILE A 1 87 ? -10.387 0.614 5.839 1.00 93.06 87 ILE A C 1
ATOM 700 O O . ILE A 1 87 ? -9.943 0.737 4.696 1.00 93.06 87 ILE A O 1
ATOM 704 N N . ILE A 1 88 ? -9.601 0.288 6.870 1.00 93.06 88 ILE A N 1
ATOM 705 C CA . ILE A 1 88 ? -8.159 0.044 6.747 1.00 93.06 88 ILE A CA 1
ATOM 706 C C . ILE A 1 88 ? -7.890 -1.170 5.852 1.00 93.06 88 ILE A C 1
ATOM 708 O O . ILE A 1 88 ? -7.047 -1.102 4.952 1.00 93.06 88 ILE A O 1
ATOM 712 N N . SER A 1 89 ? -8.613 -2.271 6.063 1.00 94.88 89 SER A N 1
ATOM 713 C CA . SER A 1 89 ? -8.506 -3.484 5.249 1.00 94.88 89 SER A CA 1
ATOM 714 C C . SER A 1 89 ? -8.847 -3.200 3.784 1.00 94.88 89 SER A C 1
ATOM 716 O O . SER A 1 89 ? -8.096 -3.574 2.878 1.00 94.88 89 SER A O 1
ATOM 718 N N . HIS A 1 90 ? -9.915 -2.438 3.546 1.00 95.00 90 HIS A N 1
ATOM 719 C CA . HIS A 1 90 ? -10.299 -1.967 2.222 1.00 95.00 90 HIS A CA 1
ATOM 720 C C . HIS A 1 90 ? -9.182 -1.143 1.552 1.00 95.00 90 HIS A C 1
ATOM 722 O O . HIS A 1 90 ? -8.795 -1.433 0.417 1.00 95.00 90 HIS A O 1
ATOM 728 N N . ILE A 1 91 ? -8.602 -0.160 2.252 1.00 93.06 91 ILE A N 1
ATOM 729 C CA . ILE A 1 91 ? -7.498 0.667 1.729 1.00 93.06 91 ILE A CA 1
ATOM 730 C C . ILE A 1 91 ? -6.287 -0.198 1.380 1.00 93.06 91 ILE A C 1
ATOM 732 O O . ILE A 1 91 ? -5.721 -0.045 0.292 1.00 93.06 91 ILE A O 1
ATOM 736 N N . LYS A 1 92 ? -5.915 -1.130 2.268 1.00 94.00 92 LYS A N 1
ATOM 737 C CA . LYS A 1 92 ? -4.800 -2.065 2.065 1.00 94.00 92 LYS A CA 1
ATOM 738 C C . LYS A 1 92 ? -4.972 -2.859 0.770 1.00 94.00 92 LYS A C 1
ATOM 740 O O . LYS A 1 92 ? -4.047 -2.918 -0.033 1.00 94.00 92 LYS A O 1
ATOM 745 N N . GLN A 1 93 ? -6.151 -3.439 0.557 1.00 93.62 93 GLN A N 1
ATOM 746 C CA . GLN A 1 93 ? -6.400 -4.361 -0.554 1.00 93.62 93 GLN A CA 1
ATOM 747 C C . GLN A 1 93 ? -6.650 -3.651 -1.890 1.00 93.62 93 GLN A C 1
ATOM 749 O O . GLN A 1 93 ? -6.247 -4.150 -2.939 1.00 93.62 93 GLN A O 1
ATOM 754 N N . VAL A 1 94 ? -7.317 -2.495 -1.871 1.00 94.06 94 VAL A N 1
ATOM 755 C CA . VAL A 1 94 ? -7.834 -1.856 -3.095 1.00 94.06 94 VAL A CA 1
ATOM 756 C C . VAL A 1 94 ? -6.976 -0.673 -3.549 1.00 94.06 94 VAL A C 1
ATOM 758 O O . VAL A 1 94 ? -6.859 -0.403 -4.750 1.00 94.06 94 VAL A O 1
ATOM 761 N N . HIS A 1 95 ? -6.370 0.055 -2.609 1.00 93.00 95 HIS A N 1
ATOM 762 C CA . HIS A 1 95 ? -5.798 1.373 -2.881 1.00 93.00 95 HIS A CA 1
ATOM 763 C C . HIS A 1 95 ? -4.292 1.470 -2.629 1.00 93.00 95 HIS A C 1
ATOM 765 O O . HIS A 1 95 ? -3.627 2.209 -3.353 1.00 93.00 95 HIS A O 1
ATOM 771 N N . LEU A 1 96 ? -3.729 0.712 -1.682 1.00 90.88 96 LEU A N 1
ATOM 772 C CA . LEU A 1 96 ? -2.333 0.841 -1.243 1.00 90.88 96 LEU A CA 1
ATOM 773 C C . LEU A 1 96 ? -1.321 0.813 -2.399 1.00 90.88 96 LEU A C 1
ATOM 775 O O . LEU A 1 96 ? -0.467 1.692 -2.503 1.00 90.88 96 LEU A O 1
ATOM 779 N N . GLN A 1 97 ? -1.470 -0.139 -3.324 1.00 88.88 97 GLN A N 1
ATOM 780 C CA . GLN A 1 97 ? -0.574 -0.298 -4.477 1.00 88.88 97 GLN A CA 1
ATOM 781 C C . GLN A 1 97 ? -0.580 0.915 -5.425 1.00 88.88 97 GLN A C 1
ATOM 783 O O . GLN A 1 97 ? 0.368 1.125 -6.177 1.00 88.88 97 GLN A O 1
ATOM 788 N N . LYS A 1 98 ? -1.616 1.764 -5.386 1.00 90.38 98 LYS A N 1
ATOM 789 C CA . LYS A 1 98 ? -1.670 2.989 -6.198 1.00 90.38 98 LYS A CA 1
ATOM 790 C C . LYS A 1 98 ? -0.726 4.070 -5.676 1.00 90.38 98 LYS A C 1
ATOM 792 O O . LYS A 1 98 ? -0.281 4.888 -6.481 1.00 90.38 98 LYS A O 1
ATOM 797 N N . PHE A 1 99 ? -0.399 4.054 -4.382 1.00 90.50 99 PHE A N 1
ATOM 798 C CA . PHE A 1 99 ? 0.424 5.062 -3.700 1.00 90.50 99 PHE A CA 1
ATOM 799 C C . PHE A 1 99 ? 1.884 4.653 -3.514 1.00 90.50 99 PHE A C 1
ATOM 801 O O . PHE A 1 99 ? 2.690 5.453 -3.038 1.00 90.50 99 PHE A O 1
ATOM 808 N N . VAL A 1 100 ? 2.230 3.433 -3.911 1.00 90.44 100 VAL A N 1
ATOM 809 C CA . VAL A 1 100 ? 3.583 2.894 -3.827 1.00 90.44 100 VAL A CA 1
ATOM 810 C C . VAL A 1 100 ? 4.121 2.707 -5.238 1.00 90.44 100 VAL A C 1
ATOM 812 O O . VAL A 1 100 ? 3.467 2.117 -6.093 1.00 90.44 100 VAL A O 1
ATOM 815 N N . GLU A 1 101 ? 5.322 3.208 -5.505 1.00 91.19 101 GLU A N 1
ATOM 816 C CA . GLU A 1 101 ? 6.008 2.985 -6.781 1.00 91.19 101 GLU A CA 1
ATOM 817 C C . GLU A 1 101 ? 7.474 2.596 -6.562 1.00 91.19 101 GLU A C 1
ATOM 819 O O . GLU A 1 101 ? 8.048 2.929 -5.522 1.00 91.19 101 GLU A O 1
ATOM 824 N N . PRO A 1 102 ? 8.093 1.830 -7.481 1.00 91.44 102 PRO A N 1
ATOM 825 C CA . PRO A 1 102 ? 9.532 1.596 -7.417 1.00 91.44 102 PRO A CA 1
ATOM 826 C C . PRO A 1 102 ? 10.305 2.904 -7.595 1.00 91.44 102 PRO A C 1
ATOM 828 O O . PRO A 1 102 ? 9.855 3.802 -8.309 1.00 91.44 102 PRO A O 1
ATOM 831 N N . LEU A 1 103 ? 11.484 2.988 -6.975 1.00 91.62 103 LEU A N 1
ATOM 832 C CA . LEU A 1 103 ? 12.446 4.034 -7.325 1.00 91.62 103 LEU A CA 1
ATOM 833 C C . LEU A 1 103 ? 12.903 3.835 -8.771 1.00 91.62 103 LEU A C 1
ATOM 835 O O . LEU A 1 103 ? 13.007 2.703 -9.253 1.00 91.62 103 LEU A O 1
ATOM 839 N N . THR A 1 104 ? 13.182 4.937 -9.458 1.00 89.38 104 THR A N 1
ATOM 840 C CA . THR A 1 104 ? 13.823 4.900 -10.772 1.00 89.38 104 THR A CA 1
ATOM 841 C C . THR A 1 104 ? 15.294 4.507 -10.630 1.00 89.38 104 THR A C 1
ATOM 843 O O . THR A 1 104 ? 15.879 4.577 -9.549 1.00 89.38 104 THR A O 1
ATOM 846 N N . LEU A 1 105 ? 15.924 4.110 -11.738 1.00 88.06 105 LEU A N 1
ATOM 847 C CA . LEU A 1 105 ? 17.364 3.844 -11.746 1.00 88.06 105 LEU A CA 1
ATOM 848 C C . LEU A 1 105 ? 18.175 5.088 -11.349 1.00 88.06 105 LEU A C 1
ATOM 850 O O . LEU A 1 105 ? 19.190 4.968 -10.675 1.00 88.06 105 LEU A O 1
ATOM 854 N N . GLU A 1 106 ? 17.702 6.276 -11.728 1.00 87.31 106 GLU A N 1
ATOM 855 C CA . GLU A 1 106 ? 18.321 7.549 -11.356 1.00 87.31 106 GLU A CA 1
ATOM 856 C C . GLU A 1 106 ? 18.255 7.787 -9.841 1.00 87.31 106 GLU A C 1
ATOM 858 O O . GLU A 1 106 ? 19.269 8.132 -9.245 1.00 87.31 106 GLU A O 1
ATOM 863 N N . GLU A 1 107 ? 17.116 7.514 -9.199 1.00 90.88 107 GLU A N 1
ATOM 864 C CA . GLU A 1 107 ? 16.958 7.630 -7.739 1.00 90.88 107 GLU A CA 1
ATOM 865 C C . GLU A 1 107 ? 17.772 6.573 -6.983 1.00 90.88 107 GLU A C 1
ATOM 867 O O . GLU A 1 107 ? 18.353 6.847 -5.937 1.00 90.88 107 GLU A O 1
ATOM 872 N N . LEU A 1 108 ? 17.877 5.354 -7.519 1.00 90.75 108 LEU A N 1
ATOM 873 C CA . LEU A 1 108 ? 18.717 4.309 -6.926 1.00 90.75 108 LEU A CA 1
ATOM 874 C C . LEU A 1 108 ? 20.203 4.699 -6.899 1.00 90.75 108 LEU A C 1
ATOM 876 O O . LEU A 1 108 ? 20.929 4.255 -6.008 1.00 90.75 108 LEU A O 1
ATOM 880 N N . ARG A 1 109 ? 20.656 5.557 -7.822 1.00 90.06 109 ARG A N 1
ATOM 881 C CA . ARG A 1 109 ? 22.045 6.042 -7.863 1.00 90.06 109 ARG A CA 1
ATOM 882 C C . ARG A 1 109 ? 22.411 6.973 -6.712 1.00 90.06 109 ARG A C 1
ATOM 884 O O . ARG A 1 109 ? 23.597 7.146 -6.452 1.00 90.06 109 ARG A O 1
ATOM 891 N N . GLU A 1 110 ? 21.429 7.522 -5.998 1.00 90.25 110 GLU A N 1
ATOM 892 C CA . GLU A 1 110 ? 21.675 8.235 -4.738 1.00 90.25 110 GLU A CA 1
ATOM 893 C C . GLU A 1 110 ? 22.214 7.293 -3.648 1.00 90.25 110 GLU A C 1
ATOM 895 O O . GLU A 1 110 ? 22.923 7.731 -2.745 1.00 90.25 110 GLU A O 1
ATOM 900 N N . TYR A 1 111 ? 21.907 5.995 -3.750 1.00 90.12 111 TYR A N 1
ATOM 901 C CA . TYR A 1 111 ? 22.345 4.959 -2.813 1.00 90.12 111 TYR A CA 1
ATOM 902 C C . TYR A 1 111 ? 23.533 4.141 -3.329 1.00 90.12 111 TYR A C 1
ATOM 904 O O . TYR A 1 111 ? 24.332 3.665 -2.525 1.00 90.12 111 TYR A O 1
ATOM 912 N N . ASP A 1 112 ? 23.643 3.964 -4.647 1.00 88.69 112 ASP A N 1
ATOM 913 C CA . ASP A 1 112 ? 24.755 3.263 -5.292 1.00 88.69 112 ASP A CA 1
ATOM 914 C C . ASP A 1 112 ? 25.164 3.960 -6.596 1.00 88.69 112 ASP A C 1
ATOM 916 O O . ASP A 1 112 ? 24.561 3.779 -7.658 1.00 88.69 112 ASP A O 1
ATOM 920 N N . SER A 1 113 ? 26.232 4.752 -6.520 1.00 87.25 113 SER A N 1
ATOM 921 C CA . SER A 1 113 ? 26.752 5.524 -7.650 1.00 87.25 113 SER A CA 1
ATOM 922 C C . SER A 1 113 ? 27.356 4.664 -8.767 1.00 87.25 113 SER A C 1
ATOM 924 O O . SER A 1 113 ? 27.530 5.177 -9.876 1.00 87.25 113 SER A O 1
ATOM 926 N N . ASN A 1 114 ? 27.626 3.374 -8.513 1.00 87.94 114 ASN A N 1
ATOM 927 C CA . ASN A 1 114 ? 28.122 2.423 -9.515 1.00 87.94 114 ASN A CA 1
ATOM 928 C C . ASN A 1 114 ? 27.011 1.889 -10.429 1.00 87.94 114 ASN A C 1
ATOM 930 O O . ASN A 1 114 ? 27.290 1.190 -11.408 1.00 87.94 114 ASN A O 1
ATOM 934 N N . LEU A 1 115 ? 25.743 2.178 -10.119 1.00 88.69 115 LEU A N 1
ATOM 935 C CA . LEU A 1 115 ? 24.644 1.825 -11.005 1.00 88.69 115 LEU A CA 1
ATOM 936 C C . LEU A 1 115 ? 24.717 2.655 -12.299 1.00 88.69 115 LEU A C 1
ATOM 938 O O . LEU A 1 115 ? 25.015 3.859 -12.266 1.00 88.69 115 LEU A O 1
ATOM 942 N N . PRO A 1 116 ? 24.413 2.029 -13.450 1.00 88.38 116 PRO A N 1
ATOM 943 C CA . PRO A 1 116 ? 24.511 2.696 -14.736 1.00 88.38 116 PRO A CA 1
ATOM 944 C C . PRO A 1 116 ? 23.489 3.832 -14.816 1.00 88.38 116 PRO A C 1
ATOM 946 O O . PRO A 1 116 ? 22.365 3.704 -14.338 1.00 88.38 116 PRO A O 1
ATOM 949 N N . VAL A 1 117 ? 23.857 4.940 -15.464 1.00 85.94 117 VAL A N 1
ATOM 950 C CA . VAL A 1 117 ? 22.967 6.110 -15.612 1.00 85.94 117 VAL A CA 1
ATOM 951 C C . VAL A 1 117 ? 21.710 5.743 -16.405 1.00 85.94 117 VAL A C 1
ATOM 953 O O . VAL A 1 117 ? 20.608 6.176 -16.086 1.00 85.94 117 VAL A O 1
ATOM 956 N N . LYS A 1 118 ? 21.882 4.949 -17.465 1.00 89.69 118 LYS A N 1
ATOM 957 C CA . LYS A 1 118 ? 20.818 4.478 -18.357 1.00 89.69 118 LYS A CA 1
ATOM 958 C C . LYS A 1 118 ? 21.122 3.057 -18.791 1.00 89.69 118 LYS A C 1
ATOM 960 O O . LYS A 1 118 ? 22.273 2.637 -18.783 1.00 89.69 118 LYS A O 1
ATOM 965 N N . ILE A 1 119 ? 20.098 2.331 -19.213 1.00 92.12 119 ILE A N 1
ATOM 966 C CA . ILE A 1 119 ? 20.248 1.031 -19.862 1.00 92.12 119 ILE A CA 1
ATOM 967 C C . ILE A 1 119 ? 19.444 1.087 -21.154 1.00 92.12 119 ILE A C 1
ATOM 969 O O . ILE A 1 119 ? 18.241 1.355 -21.135 1.00 92.12 119 ILE A O 1
ATOM 973 N N . TYR A 1 120 ? 20.112 0.850 -22.276 1.00 92.88 120 TYR A N 1
ATOM 974 C CA . TYR A 1 120 ? 19.492 0.805 -23.589 1.00 92.88 120 TYR A CA 1
ATOM 975 C C . TYR A 1 120 ? 19.137 -0.633 -23.950 1.00 92.88 120 TYR A C 1
ATOM 977 O O . TYR A 1 120 ? 19.923 -1.548 -23.722 1.00 92.88 120 TYR A O 1
ATOM 985 N N . LYS A 1 121 ? 17.968 -0.834 -24.552 1.00 94.44 121 LYS A N 1
ATOM 986 C CA . LYS A 1 121 ? 17.526 -2.123 -25.082 1.00 94.44 121 LYS A CA 1
ATOM 987 C C . LYS A 1 121 ? 17.269 -2.012 -26.572 1.00 94.44 121 LYS A C 1
ATOM 989 O O . LYS A 1 121 ? 16.531 -1.124 -27.007 1.00 94.44 121 LYS A O 1
ATOM 994 N N . CYS A 1 122 ? 17.836 -2.940 -27.334 1.00 94.31 122 CYS A N 1
ATOM 995 C CA . CYS A 1 122 ? 17.580 -3.057 -28.764 1.00 94.31 122 CYS A CA 1
ATOM 996 C C . CYS A 1 122 ? 16.095 -3.371 -29.008 1.00 94.31 122 CYS A C 1
ATOM 998 O O . CYS A 1 122 ? 15.537 -4.267 -28.378 1.00 94.31 122 CYS A O 1
ATOM 1000 N N . SER A 1 123 ? 15.440 -2.664 -29.931 1.00 93.75 123 SER A N 1
ATOM 1001 C CA . SER A 1 123 ? 14.018 -2.912 -30.226 1.00 93.75 123 SER A CA 1
ATOM 1002 C C . SER A 1 123 ? 13.787 -4.171 -31.066 1.00 93.75 123 SER A C 1
ATOM 1004 O O . SER A 1 123 ? 12.664 -4.662 -31.132 1.00 93.75 123 SER A O 1
ATOM 1006 N N . TYR A 1 124 ? 14.834 -4.699 -31.702 1.00 92.06 124 TYR A N 1
ATOM 1007 C CA . TYR A 1 124 ? 14.749 -5.871 -32.575 1.00 92.06 124 TYR A CA 1
ATOM 1008 C C . TYR A 1 124 ? 15.084 -7.179 -31.856 1.00 92.06 124 TYR A C 1
ATOM 1010 O O . TYR A 1 124 ? 14.568 -8.234 -32.220 1.00 92.06 124 TYR A O 1
ATOM 1018 N N . CYS A 1 125 ? 15.958 -7.143 -30.846 1.00 90.25 125 CYS A N 1
ATOM 1019 C CA . CYS A 1 125 ? 16.435 -8.342 -30.159 1.00 90.25 125 CYS A CA 1
ATOM 1020 C C . CYS A 1 125 ? 16.505 -8.165 -28.633 1.00 90.25 125 CYS A C 1
ATOM 1022 O O . CYS A 1 125 ? 16.046 -7.170 -28.087 1.00 90.25 125 CYS A O 1
ATOM 1024 N N . GLY A 1 126 ? 17.047 -9.164 -27.933 1.00 87.75 126 GLY A N 1
ATOM 1025 C CA . GLY A 1 126 ? 17.173 -9.164 -26.472 1.00 87.75 126 GLY A CA 1
ATOM 1026 C C . GLY A 1 126 ? 18.436 -8.494 -25.925 1.00 87.75 126 GLY A C 1
ATOM 1027 O O . GLY A 1 126 ? 18.755 -8.729 -24.767 1.00 87.75 126 GLY A O 1
ATOM 1028 N N . LEU A 1 127 ? 19.183 -7.725 -26.729 1.00 92.50 127 LEU A N 1
ATOM 1029 C CA . LEU A 1 127 ? 20.420 -7.085 -26.270 1.00 92.50 127 LEU A CA 1
ATOM 1030 C C . LEU A 1 127 ? 20.126 -5.879 -25.367 1.00 92.50 127 LEU A C 1
ATOM 1032 O O . LEU A 1 127 ? 19.322 -5.010 -25.724 1.00 92.50 127 LEU A O 1
ATOM 1036 N N . TYR A 1 128 ? 20.857 -5.806 -24.254 1.00 92.88 128 TYR A N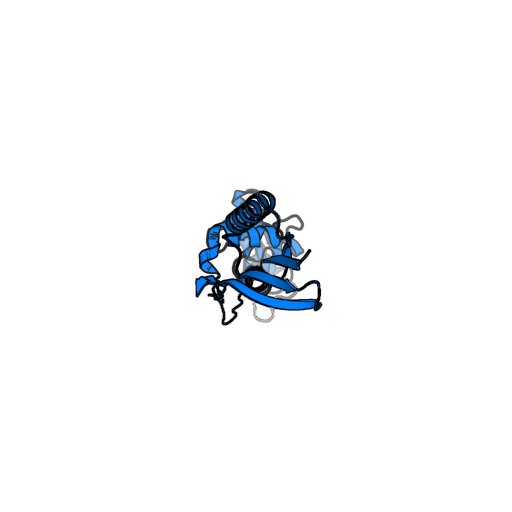 1
ATOM 1037 C CA . TYR A 1 128 ? 20.919 -4.663 -23.348 1.00 92.88 128 TYR A CA 1
ATOM 1038 C C . TYR A 1 128 ? 22.337 -4.077 -23.348 1.00 92.88 128 TYR A C 1
ATOM 1040 O O . TYR A 1 128 ? 23.311 -4.824 -23.318 1.00 92.88 128 TYR A O 1
ATOM 1048 N N . VAL A 1 129 ? 22.449 -2.749 -23.357 1.00 90.94 129 VAL A N 1
ATOM 1049 C CA . VAL A 1 129 ? 23.718 -2.009 -23.291 1.00 90.94 129 VAL A CA 1
ATOM 1050 C C . VAL A 1 129 ? 23.647 -1.034 -22.123 1.00 90.94 129 VAL A C 1
ATOM 1052 O O . VAL A 1 129 ? 22.703 -0.245 -22.023 1.00 90.94 129 VAL A O 1
ATOM 1055 N N . ARG A 1 130 ? 24.627 -1.088 -21.220 1.00 89.12 130 ARG A N 1
ATOM 1056 C CA . ARG A 1 130 ? 24.684 -0.178 -20.073 1.00 89.12 130 ARG A CA 1
ATOM 1057 C C . ARG A 1 130 ? 25.240 1.177 -20.499 1.00 89.12 130 ARG A C 1
ATOM 1059 O O . ARG A 1 130 ? 26.154 1.252 -21.304 1.00 89.12 130 ARG A O 1
ATOM 1066 N N . GLY A 1 131 ? 24.686 2.252 -19.955 1.00 82.75 131 GLY A N 1
ATOM 1067 C CA . GLY A 1 131 ? 25.039 3.632 -20.287 1.00 82.75 131 GLY A CA 1
ATOM 1068 C C . GLY A 1 131 ? 26.380 4.106 -19.718 1.00 82.75 131 GLY A C 1
ATOM 1069 O O . GLY A 1 131 ? 26.801 5.214 -20.025 1.00 82.75 131 GLY A O 1
ATOM 1070 N N . ASP A 1 132 ? 27.018 3.299 -18.877 1.00 79.75 132 ASP A N 1
ATOM 1071 C CA . ASP A 1 132 ? 28.348 3.513 -18.302 1.00 79.75 132 ASP A CA 1
ATOM 1072 C C . ASP A 1 132 ? 29.445 2.729 -19.046 1.00 79.75 132 ASP A C 1
ATOM 1074 O O . ASP A 1 132 ? 30.586 2.701 -18.590 1.00 79.75 132 ASP A O 1
ATOM 1078 N N . ASP A 1 133 ? 29.125 2.107 -20.188 1.00 75.56 133 ASP A N 1
ATOM 1079 C CA . ASP A 1 133 ? 30.119 1.395 -20.990 1.00 75.56 133 ASP A CA 1
ATOM 1080 C C . ASP A 1 133 ? 31.185 2.373 -21.530 1.00 75.56 133 ASP A C 1
ATOM 1082 O O . ASP A 1 133 ? 30.835 3.365 -22.186 1.00 75.56 133 ASP A O 1
ATOM 1086 N N . PRO A 1 134 ? 32.486 2.113 -21.294 1.00 72.50 134 PRO A N 1
ATOM 1087 C CA . PRO A 1 134 ? 33.569 2.987 -21.746 1.00 72.50 134 PRO A CA 1
ATOM 1088 C C . PRO A 1 134 ? 33.641 3.129 -23.275 1.00 72.50 134 PRO A C 1
ATOM 1090 O O . PRO A 1 134 ? 34.220 4.092 -23.774 1.00 72.50 134 PRO A O 1
ATOM 1093 N N . SER A 1 135 ? 33.019 2.224 -24.032 1.00 72.62 135 SER A N 1
ATOM 1094 C CA . SER A 1 135 ? 33.055 2.183 -25.500 1.00 72.62 135 SER A CA 1
ATOM 1095 C C . SER A 1 135 ? 32.008 3.079 -26.178 1.00 72.62 135 SER A C 1
ATOM 1097 O O . SER A 1 135 ? 31.683 2.866 -27.344 1.00 72.62 135 SER A O 1
ATOM 1099 N N . ASN A 1 136 ? 31.469 4.077 -25.469 1.00 82.19 136 ASN A N 1
ATOM 1100 C CA . ASN A 1 136 ? 30.336 4.908 -25.886 1.00 82.19 136 ASN A CA 1
ATOM 1101 C C . ASN A 1 136 ? 29.065 4.061 -26.159 1.00 82.19 136 ASN A C 1
ATOM 1103 O O . ASN A 1 136 ? 28.851 3.552 -27.263 1.00 82.19 136 ASN A O 1
ATOM 1107 N N . PRO A 1 137 ? 28.155 3.949 -25.181 1.00 82.25 137 PRO A N 1
ATOM 1108 C CA . PRO A 1 137 ? 27.052 2.986 -25.200 1.00 82.25 137 PRO A CA 1
ATOM 1109 C C . PRO A 1 137 ? 26.026 3.233 -26.310 1.00 82.25 137 PRO A C 1
ATOM 1111 O O . PRO A 1 137 ? 25.413 2.290 -26.811 1.00 82.25 137 PRO A O 1
ATOM 1114 N N . THR A 1 138 ? 25.855 4.488 -26.734 1.00 86.94 138 THR A N 1
ATOM 1115 C CA . THR A 1 138 ? 25.003 4.823 -27.881 1.00 86.94 138 THR A CA 1
ATOM 1116 C C . THR A 1 138 ? 25.616 4.290 -29.173 1.00 86.94 138 THR A C 1
ATOM 1118 O O . THR A 1 138 ? 24.906 3.748 -30.012 1.00 86.94 138 THR A O 1
ATOM 1121 N N . THR A 1 139 ? 26.939 4.381 -29.317 1.00 87.38 139 THR A N 1
ATOM 1122 C CA . THR A 1 139 ? 27.642 3.837 -30.488 1.00 87.38 139 THR A CA 1
ATOM 1123 C C . THR A 1 139 ? 27.536 2.317 -30.515 1.00 87.38 139 THR A C 1
ATOM 1125 O O . THR A 1 139 ? 27.205 1.763 -31.556 1.00 87.38 139 THR A O 1
ATOM 1128 N N . LEU A 1 140 ? 27.711 1.652 -29.366 1.00 89.12 140 LEU A N 1
ATOM 1129 C CA . LEU A 1 140 ? 27.565 0.198 -29.247 1.00 89.12 140 LEU A CA 1
ATOM 1130 C C . LEU A 1 140 ? 26.178 -0.307 -29.657 1.00 89.12 140 LEU A C 1
ATOM 1132 O O . LEU A 1 140 ? 26.067 -1.310 -30.359 1.00 89.12 140 LEU A O 1
ATOM 1136 N N . ILE A 1 141 ? 25.104 0.356 -29.216 1.00 89.62 141 ILE A N 1
ATOM 1137 C CA . ILE A 1 141 ? 23.758 -0.098 -29.580 1.00 89.62 141 ILE A CA 1
ATOM 1138 C C . ILE A 1 141 ? 23.411 0.231 -31.036 1.00 89.62 141 ILE A C 1
ATOM 1140 O O . ILE A 1 141 ? 22.741 -0.571 -31.687 1.00 89.62 141 ILE A O 1
ATOM 1144 N N . CYS A 1 142 ? 23.886 1.361 -31.566 1.00 90.06 142 CYS A N 1
ATOM 1145 C CA . CYS A 1 142 ? 23.720 1.705 -32.977 1.00 90.06 142 CYS A CA 1
ATOM 1146 C C . CYS A 1 142 ? 24.460 0.711 -33.878 1.00 90.06 142 CYS A C 1
ATOM 1148 O O . CYS A 1 142 ? 23.817 0.097 -34.727 1.00 90.06 142 CYS A O 1
ATOM 1150 N N . SER A 1 143 ? 25.749 0.456 -33.625 1.00 89.88 143 SER A N 1
ATOM 1151 C CA . SER A 1 143 ? 26.542 -0.505 -34.401 1.00 89.88 143 SER A CA 1
ATOM 1152 C C . SER A 1 143 ? 25.975 -1.916 -34.290 1.00 89.88 143 SER A C 1
ATOM 1154 O O . SER A 1 143 ? 25.867 -2.628 -35.287 1.00 89.88 143 SER A O 1
ATOM 1156 N N . HIS A 1 144 ? 25.490 -2.308 -33.106 1.00 91.25 144 HIS A N 1
ATOM 1157 C CA . HIS A 1 144 ? 24.732 -3.542 -32.962 1.00 91.25 144 HIS A CA 1
ATOM 1158 C C . HIS A 1 144 ? 23.545 -3.593 -33.930 1.00 91.25 144 HIS A C 1
ATOM 1160 O O . HIS A 1 144 ? 23.391 -4.583 -34.638 1.00 91.25 144 HIS A O 1
ATOM 1166 N N . ILE A 1 145 ? 22.699 -2.564 -33.981 1.00 91.00 145 ILE A N 1
ATOM 1167 C CA . ILE A 1 145 ? 21.519 -2.556 -34.857 1.00 91.00 145 ILE A CA 1
ATOM 1168 C C . ILE A 1 145 ? 21.925 -2.577 -36.332 1.00 91.00 145 ILE A C 1
ATOM 1170 O O . ILE A 1 145 ? 21.348 -3.335 -37.112 1.00 91.00 145 ILE A O 1
ATOM 1174 N N . GLU A 1 146 ? 22.927 -1.796 -36.711 1.00 90.25 146 GLU A N 1
ATOM 1175 C CA . GLU A 1 146 ? 23.342 -1.619 -38.101 1.00 90.25 146 GLU A CA 1
ATOM 1176 C C . GLU A 1 146 ? 24.090 -2.829 -38.656 1.00 90.25 146 GLU A C 1
ATOM 1178 O O . GLU A 1 146 ? 23.830 -3.219 -39.791 1.00 90.25 146 GLU A O 1
ATOM 1183 N N . GLU A 1 147 ? 24.927 -3.490 -37.858 1.00 88.19 147 GLU A N 1
ATOM 1184 C CA . GLU A 1 147 ? 25.876 -4.496 -38.357 1.00 88.19 147 GLU A CA 1
ATOM 1185 C C . GLU A 1 147 ? 25.603 -5.904 -37.810 1.00 88.19 147 GLU A C 1
ATOM 1187 O O . GLU A 1 147 ? 25.664 -6.881 -38.553 1.00 88.19 147 GLU A O 1
ATOM 1192 N N . TYR A 1 148 ? 25.243 -6.029 -36.527 1.00 88.38 148 TYR A N 1
ATOM 1193 C CA . TYR A 1 148 ? 25.292 -7.321 -35.819 1.00 88.38 148 TYR A CA 1
ATOM 1194 C C . TYR A 1 148 ? 23.925 -7.899 -35.438 1.00 88.38 148 TYR A C 1
ATOM 1196 O O . TYR A 1 148 ? 23.814 -9.073 -35.090 1.00 88.38 148 TYR A O 1
ATOM 1204 N N . CYS A 1 149 ? 22.860 -7.096 -35.457 1.00 89.88 149 CYS A N 1
ATOM 1205 C CA . CYS A 1 149 ? 21.563 -7.515 -34.948 1.00 89.88 149 CYS A CA 1
ATOM 1206 C C . CYS A 1 149 ? 20.926 -8.554 -35.882 1.00 89.88 149 CYS A C 1
ATOM 1208 O O . CYS A 1 149 ? 20.605 -8.211 -37.023 1.00 89.88 149 CYS A O 1
ATOM 1210 N N . PRO A 1 150 ? 20.660 -9.788 -35.416 1.00 88.62 150 PRO A N 1
ATOM 1211 C CA . PRO A 1 150 ? 20.155 -10.862 -36.274 1.00 88.62 150 PRO A CA 1
ATOM 1212 C C . PRO A 1 150 ? 18.704 -10.646 -36.722 1.00 88.62 150 PRO A C 1
ATOM 1214 O O . PRO A 1 150 ? 18.244 -11.283 -37.661 1.00 88.62 150 PRO A O 1
ATOM 1217 N N . LYS A 1 151 ? 17.967 -9.766 -36.032 1.00 90.81 151 LYS A N 1
ATOM 1218 C CA . LYS A 1 151 ? 16.539 -9.499 -36.263 1.00 90.81 151 LYS A CA 1
ATOM 1219 C C . LYS A 1 151 ? 16.267 -8.152 -36.937 1.00 90.81 151 LYS A C 1
ATOM 1221 O O . LYS A 1 151 ? 15.109 -7.827 -37.178 1.00 90.81 151 LYS A O 1
ATOM 1226 N N . ALA A 1 152 ? 17.303 -7.358 -37.199 1.00 88.62 152 ALA A N 1
ATOM 1227 C CA . ALA A 1 152 ? 17.153 -6.089 -37.895 1.00 88.62 152 ALA A CA 1
ATOM 1228 C C . ALA A 1 152 ? 17.081 -6.329 -39.412 1.00 88.62 152 ALA A C 1
ATOM 1230 O O . ALA A 1 152 ? 17.965 -6.971 -39.984 1.00 88.62 152 ALA A O 1
ATOM 1231 N N . ASP A 1 153 ? 16.028 -5.818 -40.054 1.00 87.56 153 ASP A N 1
ATOM 1232 C CA . ASP A 1 153 ? 15.868 -5.902 -41.506 1.00 87.56 153 ASP A CA 1
ATOM 1233 C C . ASP A 1 153 ? 16.833 -4.936 -42.205 1.00 87.56 153 ASP A C 1
ATOM 1235 O O . ASP A 1 153 ? 16.827 -3.732 -41.944 1.00 87.56 153 ASP A O 1
ATOM 1239 N N . ARG A 1 154 ? 17.655 -5.493 -43.096 1.00 85.75 154 ARG A N 1
ATOM 1240 C CA . ARG A 1 154 ? 18.642 -4.778 -43.922 1.00 85.75 154 ARG A CA 1
ATOM 1241 C C . ARG A 1 154 ? 18.407 -4.974 -45.418 1.00 85.75 154 ARG A C 1
ATOM 1243 O O . ARG A 1 154 ? 19.213 -4.556 -46.242 1.00 85.75 154 ARG A O 1
ATOM 1250 N N . SER A 1 155 ? 17.301 -5.615 -45.796 1.00 82.38 155 SER A N 1
ATOM 1251 C CA . SER A 1 155 ? 16.992 -5.922 -47.197 1.00 82.38 155 SER A CA 1
ATOM 1252 C C . SER A 1 155 ? 16.815 -4.669 -48.062 1.00 82.38 155 SER A C 1
ATOM 1254 O O . SER A 1 155 ? 17.038 -4.716 -49.268 1.00 82.38 155 SER A O 1
ATOM 1256 N N . LYS A 1 156 ? 16.448 -3.538 -47.446 1.00 81.19 156 LYS A N 1
ATOM 1257 C CA . LYS A 1 156 ? 16.207 -2.246 -48.110 1.00 81.19 156 LYS A CA 1
ATOM 1258 C C . LYS A 1 156 ? 17.306 -1.202 -47.859 1.00 81.19 156 LYS A C 1
ATOM 1260 O O . LYS A 1 156 ? 17.075 -0.022 -48.109 1.00 81.19 156 LYS A O 1
ATOM 1265 N N . GLY A 1 157 ? 18.474 -1.613 -47.359 1.00 81.44 157 GLY A N 1
ATOM 1266 C CA . GLY A 1 157 ? 19.583 -0.722 -47.003 1.00 81.44 157 GLY A CA 1
ATOM 1267 C C . GLY A 1 157 ? 19.949 -0.800 -45.519 1.00 81.44 157 GLY A C 1
ATOM 1268 O O . GLY A 1 157 ? 19.789 -1.846 -44.893 1.00 81.44 157 GLY A O 1
ATOM 1269 N N . LEU A 1 158 ? 20.456 0.302 -44.954 1.00 81.94 158 LEU A N 1
ATOM 1270 C CA . LEU A 1 158 ? 20.820 0.359 -43.535 1.00 81.94 158 LEU A CA 1
ATOM 1271 C C . LEU A 1 158 ? 19.602 0.076 -42.647 1.00 81.94 158 LEU A C 1
ATOM 1273 O O . LEU A 1 158 ? 18.513 0.613 -42.869 1.00 81.94 158 LEU A O 1
ATOM 1277 N N . ALA A 1 159 ? 19.802 -0.762 -41.626 1.00 86.25 159 ALA A N 1
ATOM 1278 C CA . ALA A 1 159 ? 18.769 -1.036 -40.641 1.00 86.25 159 ALA A CA 1
ATOM 1279 C C . ALA A 1 159 ? 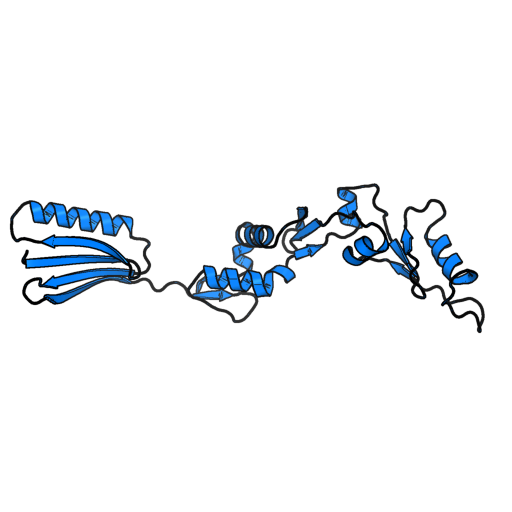18.358 0.261 -39.936 1.00 86.25 159 ALA A C 1
ATOM 1281 O O . ALA A 1 159 ? 19.194 1.060 -39.516 1.00 86.25 159 ALA A O 1
ATOM 1282 N N . LYS A 1 160 ? 17.052 0.457 -39.745 1.00 88.44 160 LYS A N 1
ATOM 1283 C CA . LYS A 1 160 ? 16.548 1.607 -38.991 1.00 88.44 160 LYS A CA 1
ATOM 1284 C C . LYS A 1 160 ? 17.002 1.505 -37.533 1.00 88.44 160 LYS A C 1
ATOM 1286 O O . LYS A 1 160 ? 16.640 0.552 -36.845 1.00 88.44 160 LYS A O 1
ATOM 1291 N N . ILE A 1 161 ? 17.719 2.502 -37.025 1.00 89.25 161 ILE A N 1
ATOM 1292 C CA . ILE A 1 161 ? 18.137 2.528 -35.618 1.00 89.25 161 ILE A CA 1
ATOM 1293 C C . ILE A 1 161 ? 16.899 2.651 -34.720 1.00 89.25 161 ILE A C 1
ATOM 1295 O O . ILE A 1 161 ? 16.191 3.658 -34.735 1.00 89.25 161 ILE A O 1
ATOM 1299 N N . MET A 1 162 ? 16.622 1.601 -33.944 1.00 90.19 162 MET A N 1
ATOM 1300 C CA . MET A 1 162 ? 15.547 1.569 -32.956 1.00 90.19 162 MET A CA 1
ATOM 1301 C C . MET A 1 162 ? 16.013 0.897 -31.666 1.00 90.19 162 MET A C 1
ATOM 1303 O O . MET A 1 162 ? 16.285 -0.305 -31.626 1.00 90.19 162 MET A O 1
ATOM 1307 N N . PHE A 1 163 ? 16.036 1.678 -30.593 1.00 92.81 163 PHE A N 1
ATOM 1308 C CA . PHE A 1 163 ? 16.256 1.215 -29.230 1.00 92.81 163 PHE A CA 1
ATOM 1309 C C . PHE A 1 163 ? 15.441 2.062 -28.252 1.00 92.81 163 PHE A C 1
ATOM 1311 O O . PHE A 1 163 ? 14.973 3.149 -28.595 1.00 92.81 163 PHE A O 1
ATOM 1318 N N . ARG A 1 164 ? 15.270 1.568 -27.025 1.00 93.06 164 ARG A N 1
ATOM 1319 C CA . ARG A 1 164 ? 14.596 2.294 -25.940 1.00 93.06 164 ARG A CA 1
ATOM 1320 C C . ARG A 1 164 ? 15.442 2.305 -24.675 1.00 93.06 164 ARG A C 1
ATOM 1322 O O . ARG A 1 164 ? 16.209 1.374 -24.441 1.00 93.06 164 ARG A O 1
ATOM 1329 N N . VAL A 1 165 ? 15.265 3.329 -23.847 1.00 91.50 165 VAL A N 1
ATOM 1330 C CA . VAL A 1 165 ? 15.797 3.343 -22.478 1.00 91.50 165 VAL A CA 1
ATOM 1331 C C . VAL A 1 165 ? 14.837 2.562 -21.587 1.00 91.50 165 VAL A C 1
ATOM 1333 O O . VAL A 1 165 ? 13.628 2.787 -21.638 1.00 91.50 165 VAL A O 1
ATOM 1336 N N . ILE A 1 166 ? 15.361 1.629 -20.798 1.00 90.94 166 ILE A N 1
ATOM 1337 C CA . ILE A 1 166 ? 14.564 0.852 -19.848 1.00 90.94 166 ILE A CA 1
ATOM 1338 C C . ILE A 1 166 ? 14.485 1.600 -18.526 1.00 90.94 166 ILE A C 1
ATOM 1340 O O . ILE A 1 166 ? 15.506 1.938 -17.935 1.00 90.94 166 ILE A O 1
ATOM 1344 N N . THR A 1 167 ? 13.258 1.839 -18.075 1.00 85.44 167 THR A N 1
ATOM 1345 C CA . THR A 1 167 ? 12.949 2.492 -16.797 1.00 85.44 167 THR A CA 1
ATOM 1346 C C . THR A 1 167 ? 12.376 1.522 -15.767 1.00 85.44 167 THR A C 1
ATOM 1348 O O . THR A 1 167 ? 12.424 1.802 -14.573 1.00 85.44 167 THR A O 1
ATOM 1351 N N . ASP A 1 168 ? 11.855 0.379 -16.217 1.00 88.94 168 ASP A N 1
ATOM 1352 C CA . ASP A 1 168 ? 11.298 -0.657 -15.356 1.00 88.94 168 ASP A CA 1
ATOM 1353 C C . ASP A 1 168 ? 12.416 -1.382 -14.591 1.00 88.94 168 ASP A C 1
ATOM 1355 O O . ASP A 1 168 ? 13.243 -2.094 -15.170 1.00 88.94 168 ASP A O 1
ATOM 1359 N N . THR A 1 169 ? 12.437 -1.206 -13.270 1.00 88.56 169 THR A N 1
ATOM 1360 C CA . THR A 1 169 ? 13.435 -1.823 -12.392 1.00 88.56 169 THR A CA 1
ATOM 1361 C C . THR A 1 169 ? 13.267 -3.333 -12.258 1.00 88.56 169 THR A C 1
ATOM 1363 O O . THR A 1 169 ? 14.251 -4.016 -11.975 1.00 88.56 169 THR A O 1
ATOM 1366 N N . ASP A 1 170 ? 12.081 -3.887 -12.517 1.00 88.56 170 ASP A N 1
ATOM 1367 C CA . ASP A 1 170 ? 11.874 -5.334 -12.569 1.00 88.56 170 ASP A CA 1
ATOM 1368 C C . ASP A 1 170 ? 12.461 -5.920 -13.864 1.00 88.56 170 ASP A C 1
ATOM 1370 O O . ASP A 1 170 ? 13.125 -6.961 -13.822 1.00 88.56 170 ASP A O 1
ATOM 1374 N N . GLU A 1 171 ? 12.325 -5.218 -14.999 1.00 91.25 171 GLU A N 1
ATOM 1375 C CA . GLU A 1 171 ? 12.995 -5.586 -16.256 1.00 91.25 171 GLU A CA 1
ATOM 1376 C C . GLU A 1 171 ? 14.525 -5.532 -16.111 1.00 91.25 171 GLU A C 1
ATOM 1378 O O . GLU A 1 171 ? 15.215 -6.467 -16.534 1.00 91.25 171 GLU A O 1
ATOM 1383 N N . ILE A 1 172 ? 15.059 -4.478 -15.485 1.00 90.94 172 ILE A N 1
ATOM 1384 C CA . ILE A 1 172 ? 16.502 -4.329 -15.235 1.00 90.94 172 ILE A CA 1
ATOM 1385 C C . ILE A 1 172 ? 17.003 -5.451 -14.329 1.00 90.94 172 ILE A C 1
ATOM 1387 O O . ILE A 1 172 ? 18.023 -6.070 -14.637 1.00 90.94 172 ILE A O 1
ATOM 1391 N N . ARG A 1 173 ? 16.275 -5.756 -13.249 1.00 92.06 173 ARG A N 1
ATOM 1392 C CA . ARG A 1 173 ? 16.666 -6.815 -12.317 1.00 92.06 173 ARG A CA 1
ATOM 1393 C C . ARG A 1 173 ? 16.724 -8.172 -12.997 1.00 92.06 173 ARG A C 1
ATOM 1395 O O . ARG A 1 173 ? 17.660 -8.931 -12.799 1.00 92.06 173 ARG A O 1
ATOM 1402 N N . LYS A 1 174 ? 15.741 -8.473 -13.841 1.00 92.44 174 LYS A N 1
ATOM 1403 C CA . LYS A 1 174 ? 15.670 -9.767 -14.521 1.00 92.44 174 LYS A CA 1
ATOM 1404 C C . LYS A 1 174 ? 16.768 -9.960 -15.571 1.00 92.44 174 LYS A C 1
ATOM 1406 O O . LYS A 1 174 ? 17.232 -11.083 -15.732 1.00 92.44 174 LYS A O 1
ATOM 1411 N N . ASN A 1 175 ? 17.136 -8.911 -16.310 1.00 91.31 175 ASN A N 1
ATOM 1412 C CA . ASN A 1 175 ? 17.935 -9.066 -17.533 1.00 91.31 175 ASN A CA 1
ATOM 1413 C C . ASN A 1 175 ? 19.338 -8.450 -17.471 1.00 91.31 175 ASN A C 1
ATOM 1415 O O . ASN A 1 175 ? 20.158 -8.773 -18.325 1.00 91.31 175 ASN A O 1
ATOM 1419 N N . VAL A 1 176 ? 19.615 -7.547 -16.522 1.00 90.25 176 VAL A N 1
ATOM 1420 C CA . VAL A 1 176 ? 20.859 -6.755 -16.521 1.00 90.25 176 VAL A CA 1
ATOM 1421 C C . VAL A 1 176 ? 21.567 -6.770 -15.169 1.00 90.25 176 VAL A C 1
ATOM 1423 O O . VAL A 1 176 ? 22.770 -6.999 -15.128 1.00 90.25 176 VAL A O 1
ATOM 1426 N N . ILE A 1 177 ? 20.850 -6.522 -14.068 1.00 89.50 177 ILE A N 1
ATOM 1427 C CA . ILE A 1 177 ? 21.435 -6.409 -12.720 1.00 89.50 177 ILE A CA 1
ATOM 1428 C C . ILE A 1 177 ? 20.599 -7.241 -11.729 1.00 89.50 177 ILE A C 1
ATOM 1430 O O . ILE A 1 177 ? 19.724 -6.681 -11.069 1.00 89.50 177 ILE A O 1
ATOM 1434 N N . PRO A 1 178 ? 20.840 -8.561 -11.603 1.00 88.44 178 PRO A N 1
ATOM 1435 C CA . PRO A 1 178 ? 20.069 -9.448 -10.719 1.00 88.44 178 PRO A CA 1
ATOM 1436 C C . PRO A 1 178 ? 19.957 -8.970 -9.269 1.00 88.44 178 PRO A C 1
ATOM 1438 O O . PRO A 1 178 ? 18.884 -9.068 -8.671 1.00 88.44 178 PRO A O 1
ATOM 1441 N N . ASP A 1 179 ? 21.025 -8.368 -8.747 1.00 88.19 179 ASP A N 1
ATOM 1442 C CA . ASP A 1 179 ? 21.108 -7.886 -7.365 1.00 88.19 179 ASP A CA 1
ATOM 1443 C C . ASP A 1 179 ? 20.586 -6.449 -7.180 1.00 88.19 179 ASP A C 1
ATOM 1445 O O . ASP A 1 179 ? 20.808 -5.835 -6.135 1.00 88.19 179 ASP A O 1
ATOM 1449 N N . LEU A 1 180 ? 19.877 -5.887 -8.173 1.00 88.25 180 LEU A N 1
ATOM 1450 C CA . LEU A 1 180 ? 19.346 -4.525 -8.089 1.00 88.25 180 LEU A CA 1
ATOM 1451 C C . LEU A 1 180 ? 18.410 -4.381 -6.869 1.00 88.25 180 LEU A C 1
ATOM 1453 O O . LEU A 1 180 ? 17.374 -5.067 -6.814 1.00 88.25 180 LEU A O 1
ATOM 1457 N N . PRO A 1 181 ? 18.703 -3.462 -5.926 1.00 86.12 181 PRO A N 1
ATOM 1458 C CA . PRO A 1 181 ? 17.920 -3.322 -4.704 1.00 86.12 181 PRO A CA 1
ATOM 1459 C C . PRO A 1 181 ? 16.435 -3.024 -4.962 1.00 86.12 181 PRO A C 1
ATOM 1461 O O . PRO A 1 181 ? 16.075 -2.336 -5.920 1.00 86.12 181 PRO A O 1
ATOM 1464 N N . ARG A 1 182 ? 15.537 -3.527 -4.100 1.00 88.81 182 ARG A N 1
ATOM 1465 C CA . ARG A 1 182 ? 14.090 -3.267 -4.203 1.00 88.81 182 ARG A CA 1
ATOM 1466 C C . ARG A 1 182 ? 13.700 -2.100 -3.309 1.00 88.81 182 ARG A C 1
ATOM 1468 O O . ARG A 1 182 ? 13.175 -2.278 -2.214 1.00 88.81 182 ARG A O 1
ATOM 1475 N N . PHE A 1 183 ? 13.949 -0.892 -3.788 1.00 91.12 183 PHE A N 1
ATOM 1476 C CA . PHE A 1 183 ? 13.464 0.303 -3.113 1.00 91.12 183 PHE A CA 1
ATOM 1477 C C . PHE A 1 183 ? 12.096 0.695 -3.670 1.00 91.12 183 PHE A C 1
ATOM 1479 O O . PHE A 1 183 ? 11.847 0.626 -4.878 1.00 91.12 183 PHE A O 1
ATOM 1486 N N . ARG A 1 184 ? 11.207 1.118 -2.776 1.00 91.38 184 ARG A N 1
ATOM 1487 C CA . ARG A 1 184 ? 9.916 1.721 -3.112 1.00 91.38 184 ARG A CA 1
ATOM 1488 C C . ARG A 1 184 ? 9.849 3.121 -2.516 1.00 91.38 184 ARG A C 1
ATOM 1490 O O . ARG A 1 184 ? 10.538 3.414 -1.542 1.00 91.38 184 ARG A O 1
ATOM 1497 N N . LYS A 1 185 ? 9.000 3.973 -3.075 1.00 92.81 185 LYS A N 1
ATOM 1498 C CA . LYS A 1 185 ? 8.699 5.293 -2.524 1.00 92.81 185 LYS A CA 1
ATOM 1499 C C . LYS A 1 185 ? 7.203 5.527 -2.418 1.00 92.81 185 LYS A C 1
ATOM 1501 O O . LYS A 1 185 ? 6.417 5.010 -3.215 1.00 92.81 185 LYS A O 1
ATOM 1506 N N . CYS A 1 186 ? 6.836 6.343 -1.437 1.00 93.94 186 CYS A N 1
ATOM 1507 C CA . CYS A 1 186 ? 5.496 6.899 -1.319 1.00 93.94 186 CYS A CA 1
ATOM 1508 C C . CYS A 1 186 ? 5.281 7.973 -2.397 1.00 93.94 186 CYS A C 1
ATOM 1510 O O . CYS A 1 186 ? 6.089 8.893 -2.531 1.00 93.94 186 CYS A O 1
ATOM 1512 N N . LYS A 1 187 ? 4.179 7.899 -3.148 1.00 93.19 187 LYS A N 1
ATOM 1513 C CA . LYS A 1 187 ? 3.837 8.913 -4.160 1.00 93.19 187 LYS A CA 1
ATOM 1514 C C . LYS A 1 187 ? 3.439 10.264 -3.565 1.00 93.19 187 LYS A C 1
ATOM 1516 O O . LYS A 1 187 ? 3.603 11.270 -4.246 1.00 93.19 187 LYS A O 1
ATOM 1521 N N . LEU A 1 188 ? 2.942 10.281 -2.327 1.00 91.81 188 LEU A N 1
ATOM 1522 C CA . LEU A 1 188 ? 2.455 11.492 -1.660 1.00 91.81 188 LEU A CA 1
ATOM 1523 C C . LEU A 1 188 ? 3.605 12.318 -1.068 1.00 91.81 188 LEU A C 1
ATOM 1525 O O . LEU A 1 188 ? 3.724 13.500 -1.369 1.00 91.81 188 LEU A O 1
ATOM 1529 N N . CYS A 1 189 ? 4.490 11.699 -0.278 1.00 93.19 189 CYS A N 1
ATOM 1530 C CA . CYS A 1 189 ? 5.580 12.408 0.412 1.00 93.19 189 CYS A CA 1
ATOM 1531 C C . CYS A 1 189 ? 6.990 12.097 -0.104 1.00 93.19 189 CYS A C 1
ATOM 1533 O O . CYS A 1 189 ? 7.961 12.603 0.451 1.00 93.19 189 CYS A O 1
ATOM 1535 N N . ARG A 1 190 ? 7.132 11.240 -1.124 1.00 91.94 190 ARG A N 1
ATOM 1536 C CA . ARG A 1 190 ? 8.428 10.813 -1.691 1.00 91.94 190 ARG A CA 1
ATOM 1537 C C . ARG A 1 190 ? 9.368 10.098 -0.713 1.00 91.94 190 ARG A C 1
ATOM 1539 O O . ARG A 1 190 ? 10.505 9.821 -1.069 1.00 91.94 190 ARG A O 1
ATOM 1546 N N . LYS A 1 191 ? 8.905 9.713 0.482 1.00 93.00 191 LYS A N 1
ATOM 1547 C CA . LYS A 1 191 ? 9.700 8.916 1.428 1.00 93.00 191 LYS A CA 1
ATOM 1548 C C . LYS A 1 191 ? 10.127 7.589 0.795 1.00 93.00 191 LYS A C 1
ATOM 1550 O O . LYS A 1 191 ? 9.288 6.876 0.240 1.00 93.00 191 LYS A O 1
ATOM 1555 N N . HIS A 1 192 ? 11.416 7.270 0.900 1.00 93.12 192 HIS A N 1
ATOM 1556 C CA . HIS A 1 192 ? 12.006 6.033 0.394 1.00 93.12 192 HIS A CA 1
ATOM 1557 C C . HIS A 1 192 ? 11.937 4.911 1.433 1.00 93.12 192 HIS A C 1
ATOM 1559 O O . HIS A 1 192 ? 12.114 5.125 2.633 1.00 93.12 192 HIS A O 1
ATOM 1565 N N . PHE A 1 193 ? 11.728 3.698 0.942 1.00 91.06 193 PHE A N 1
ATOM 1566 C CA . PHE A 1 193 ? 11.632 2.475 1.716 1.00 91.06 193 PHE A CA 1
ATOM 1567 C C . PHE A 1 193 ? 12.525 1.410 1.085 1.00 91.06 193 PHE A C 1
ATOM 1569 O O . PHE A 1 193 ? 12.435 1.140 -0.116 1.00 91.06 193 PHE A O 1
ATOM 1576 N N . LYS A 1 194 ? 13.361 0.768 1.901 1.00 88.38 194 LYS A N 1
ATOM 1577 C CA . LYS A 1 194 ? 14.240 -0.321 1.470 1.00 88.38 194 LYS A CA 1
ATOM 1578 C C . LYS A 1 194 ? 13.555 -1.663 1.707 1.00 88.38 194 LYS A C 1
ATOM 1580 O O . LYS A 1 194 ? 13.343 -2.035 2.852 1.00 88.38 194 LYS A O 1
ATOM 1585 N N . ASN A 1 195 ? 13.257 -2.392 0.633 1.00 81.69 195 ASN A N 1
ATOM 1586 C CA . ASN A 1 195 ? 12.567 -3.687 0.653 1.00 81.69 195 ASN A CA 1
ATOM 1587 C C . ASN A 1 195 ? 11.295 -3.738 1.533 1.00 81.69 195 ASN A C 1
ATOM 1589 O O . ASN A 1 195 ? 11.111 -4.729 2.240 1.00 81.69 195 ASN A O 1
ATOM 1593 N N . PRO A 1 196 ? 10.425 -2.714 1.513 1.00 83.25 196 PRO A N 1
ATOM 1594 C CA . PRO A 1 196 ? 9.272 -2.692 2.401 1.00 83.25 196 PRO A CA 1
ATOM 1595 C C . PRO A 1 196 ? 8.257 -3.790 2.087 1.00 83.25 196 PRO A C 1
ATOM 1597 O O . PRO A 1 196 ? 7.993 -4.097 0.917 1.00 83.25 196 PRO A O 1
ATOM 1600 N N . ASN A 1 197 ? 7.622 -4.313 3.130 1.00 87.69 197 ASN A N 1
ATOM 1601 C CA . ASN A 1 197 ? 6.420 -5.131 2.991 1.00 87.69 197 ASN A CA 1
ATOM 1602 C C . ASN A 1 197 ? 5.152 -4.247 2.895 1.00 87.69 197 ASN A C 1
ATOM 1604 O O . ASN A 1 197 ? 5.204 -3.018 2.995 1.00 87.69 197 ASN A O 1
ATOM 1608 N N . GLU A 1 198 ? 3.988 -4.847 2.639 1.00 87.25 198 GLU A N 1
ATOM 1609 C CA . GLU A 1 198 ? 2.730 -4.087 2.548 1.00 87.25 198 GLU A CA 1
ATOM 1610 C C . GLU A 1 198 ? 2.317 -3.447 3.880 1.00 87.25 198 GLU A C 1
ATOM 1612 O O . GLU A 1 198 ? 1.717 -2.374 3.884 1.00 87.25 198 GLU A O 1
ATOM 1617 N N . GLU A 1 199 ? 2.647 -4.073 5.010 1.00 90.06 199 GLU A N 1
ATOM 1618 C CA . GLU A 1 199 ? 2.292 -3.573 6.342 1.00 90.06 199 GLU A CA 1
ATOM 1619 C C . GLU A 1 199 ? 3.061 -2.304 6.702 1.00 90.06 199 GLU A C 1
ATOM 1621 O O . GLU A 1 199 ? 2.479 -1.370 7.242 1.00 90.06 199 GLU A O 1
ATOM 1626 N N . GLU A 1 200 ? 4.340 -2.222 6.343 1.00 91.12 200 GLU A N 1
ATOM 1627 C CA . GLU A 1 200 ? 5.170 -1.035 6.548 1.00 91.12 200 GLU A CA 1
ATOM 1628 C C . GLU A 1 200 ? 4.659 0.152 5.733 1.00 91.12 200 GLU A C 1
ATOM 1630 O O . GLU A 1 200 ? 4.610 1.276 6.239 1.00 91.12 200 GLU A O 1
ATOM 1635 N N . HIS A 1 201 ? 4.219 -0.087 4.493 1.00 90.44 201 HIS A N 1
ATOM 1636 C CA . HIS A 1 201 ? 3.590 0.963 3.699 1.00 90.44 201 HIS A CA 1
ATOM 1637 C C . HIS A 1 201 ? 2.250 1.378 4.283 1.00 90.44 201 HIS A C 1
ATOM 1639 O O . HIS A 1 201 ? 2.010 2.572 4.416 1.00 90.44 201 HIS A O 1
ATOM 1645 N N . LEU A 1 202 ? 1.387 0.424 4.641 1.00 91.81 202 LEU A N 1
ATOM 1646 C CA . LEU A 1 202 ? 0.088 0.735 5.230 1.00 91.81 202 LEU A CA 1
ATOM 1647 C C . LEU A 1 202 ? 0.255 1.543 6.516 1.00 91.81 202 LEU A C 1
ATOM 1649 O O . LEU A 1 202 ? -0.397 2.568 6.678 1.00 91.81 202 LEU A O 1
ATOM 1653 N N . LYS A 1 203 ? 1.176 1.130 7.388 1.00 92.94 203 LYS A N 1
ATOM 1654 C CA . LYS A 1 203 ? 1.513 1.856 8.610 1.00 92.94 203 LYS A CA 1
ATOM 1655 C C . LYS A 1 203 ? 1.942 3.287 8.299 1.00 92.94 203 LYS A C 1
ATOM 1657 O O . LYS A 1 203 ? 1.380 4.217 8.857 1.00 92.94 203 LYS A O 1
ATOM 1662 N N . HIS A 1 204 ? 2.870 3.478 7.362 1.00 94.00 204 HIS A N 1
ATOM 1663 C CA . HIS A 1 204 ? 3.279 4.820 6.951 1.00 94.00 204 HIS A CA 1
ATOM 1664 C C . HIS A 1 204 ? 2.113 5.657 6.398 1.00 94.00 204 HIS A C 1
ATOM 1666 O O . HIS A 1 204 ? 2.014 6.841 6.713 1.00 94.00 204 HIS A O 1
ATOM 1672 N N . MET A 1 205 ? 1.244 5.053 5.587 1.00 91.88 205 MET A N 1
ATOM 1673 C CA . MET A 1 205 ? 0.079 5.719 5.009 1.00 91.88 205 MET A CA 1
ATOM 1674 C C . MET A 1 205 ? -0.898 6.171 6.094 1.00 91.88 205 MET A C 1
ATOM 1676 O O . MET A 1 205 ? -1.355 7.304 6.050 1.00 91.88 205 MET A O 1
ATOM 1680 N N . LEU A 1 206 ? -1.162 5.333 7.095 1.00 90.69 206 LEU A N 1
ATOM 1681 C CA . LEU A 1 206 ? -2.038 5.681 8.212 1.00 90.69 206 LEU A CA 1
ATOM 1682 C C . LEU A 1 206 ? -1.389 6.655 9.205 1.00 90.69 206 LEU A C 1
ATOM 1684 O O . LEU A 1 206 ? -2.094 7.429 9.824 1.00 90.69 206 LEU A O 1
ATOM 1688 N N . GLU A 1 207 ? -0.068 6.653 9.376 1.00 92.94 207 GLU A N 1
ATOM 1689 C CA . GLU A 1 207 ? 0.599 7.572 10.315 1.00 92.94 207 GLU A CA 1
ATOM 1690 C C . GLU A 1 207 ? 0.806 8.979 9.739 1.00 92.94 207 GLU A C 1
ATOM 1692 O O . GLU A 1 207 ? 0.865 9.949 10.488 1.00 92.94 207 GLU A O 1
ATOM 1697 N N . VAL A 1 208 ? 0.974 9.096 8.418 1.00 93.12 208 VAL A N 1
ATOM 1698 C CA . VAL A 1 208 ? 1.376 10.357 7.765 1.00 93.12 208 VAL A CA 1
ATOM 1699 C C . VAL A 1 208 ? 0.290 10.912 6.844 1.00 93.12 208 VAL A C 1
ATOM 1701 O O . VAL A 1 208 ? 0.245 12.115 6.603 1.00 93.12 208 VAL A O 1
ATOM 1704 N N . HIS A 1 209 ? -0.572 10.049 6.310 1.00 92.50 209 HIS A N 1
ATOM 1705 C CA . HIS A 1 209 ? -1.526 10.384 5.256 1.00 92.50 209 HIS A CA 1
ATOM 1706 C C . HIS A 1 209 ? -2.947 9.884 5.567 1.00 92.50 209 HIS A C 1
ATOM 1708 O O . HIS A 1 209 ? -3.733 9.728 4.640 1.00 92.50 209 HIS A O 1
ATOM 1714 N N . GLU A 1 210 ? -3.296 9.622 6.836 1.00 89.25 210 GLU A N 1
ATOM 1715 C CA . GLU A 1 210 ? -4.618 9.090 7.234 1.00 89.25 210 GLU A CA 1
ATOM 1716 C C . GLU A 1 210 ? -5.768 9.889 6.616 1.00 89.25 210 GLU A C 1
ATOM 1718 O O . GLU A 1 210 ? -6.696 9.333 6.024 1.00 89.25 210 GLU A O 1
ATOM 1723 N N . GLU A 1 211 ? -5.641 11.213 6.690 1.00 88.50 211 GLU A N 1
ATOM 1724 C CA . GLU A 1 211 ? -6.616 12.174 6.192 1.00 88.50 211 GLU A CA 1
ATOM 1725 C C . GLU A 1 211 ? -6.807 12.110 4.673 1.00 88.50 211 GLU A C 1
ATOM 1727 O O . GLU A 1 211 ? -7.787 12.641 4.169 1.00 88.50 211 GLU A O 1
ATOM 1732 N N . GLU A 1 212 ? -5.939 11.448 3.912 1.00 88.31 212 GLU A N 1
ATOM 1733 C CA . GLU A 1 212 ? -6.119 11.261 2.468 1.00 88.31 212 GLU A CA 1
ATOM 1734 C C . GLU A 1 212 ? -7.039 10.074 2.144 1.00 88.31 212 GLU A C 1
ATOM 1736 O O . GLU A 1 212 ? -7.534 9.953 1.020 1.00 88.31 212 GLU A O 1
ATOM 1741 N N . PHE A 1 213 ? -7.308 9.192 3.113 1.00 88.12 213 PHE A N 1
ATOM 1742 C CA . PHE A 1 213 ? -7.990 7.926 2.850 1.00 88.12 213 PHE A CA 1
ATOM 1743 C C . PHE A 1 213 ? -9.465 7.907 3.228 1.00 88.12 213 PHE A C 1
ATOM 1745 O O . PHE A 1 213 ? -10.257 7.305 2.495 1.00 88.12 213 PHE A O 1
ATOM 1752 N N . TYR A 1 214 ? -9.852 8.534 4.340 1.00 89.12 214 TYR A N 1
ATOM 1753 C CA . TYR A 1 214 ? -11.239 8.520 4.804 1.00 89.12 214 TYR A CA 1
ATOM 1754 C C . TYR A 1 214 ? -11.658 9.770 5.574 1.00 89.12 214 TYR A C 1
ATOM 1756 O O . TYR A 1 214 ? -10.839 10.596 5.972 1.00 89.12 214 TYR A O 1
ATOM 1764 N N . LEU A 1 215 ? -12.972 9.926 5.702 1.00 89.56 215 LEU A N 1
ATOM 1765 C CA . LEU A 1 215 ? -13.663 10.981 6.438 1.00 89.56 215 LEU A CA 1
ATOM 1766 C C . LEU A 1 215 ? -14.488 10.335 7.552 1.00 89.56 215 LEU A C 1
ATOM 1768 O O . LEU A 1 215 ? -14.977 9.219 7.366 1.00 89.56 215 LEU A O 1
ATOM 1772 N N . TYR A 1 216 ? -14.698 11.072 8.638 1.00 84.38 216 TYR A N 1
ATOM 1773 C CA . TYR A 1 216 ? -15.740 10.774 9.617 1.00 84.38 216 TYR A CA 1
ATOM 1774 C C . TYR A 1 216 ? -17.013 11.530 9.206 1.00 84.38 216 TYR A C 1
ATOM 1776 O O . TYR A 1 216 ? -16.971 12.760 9.110 1.00 84.38 216 TYR A O 1
ATOM 1784 N N . GLU A 1 217 ? -18.098 10.805 8.925 1.00 78.31 217 GLU A N 1
ATOM 1785 C CA . GLU A 1 217 ? -19.452 11.334 8.675 1.00 78.31 217 GLU A CA 1
ATOM 1786 C C . GLU A 1 217 ? -20.394 11.068 9.857 1.00 78.31 217 GLU A C 1
ATOM 1788 O O . GLU A 1 217 ? -20.320 9.968 10.460 1.00 78.31 217 GLU A O 1
#

Secondary structure (DSSP, 8-state):
--EEEEEEETTEEEEEEEE-S-TTHHHHHHHHHHHHHHHTTT-SEEEEEEEETTTTEEEEEEEEEEPPPPPEEESSSS-EES-HHHHHHHIIIIIHHHHEEEPPHHHHTTT-TTS-S-EEEESSSS-EEETT-TT-HHHHHHHIIIII-TTS--TTSSPP--EEE---HHHHHHHT-TT---EEEETTT--EEES--HHHHHHHHHHHSGGGTEEE-

Foldseek 3Di:
DFKKKFKDFPNHTDDIDDDDPDPPVVVVVVVVVVVSCVVCVVTQWIKMWMAGPVVRDTDDIDTPHHHQQFWKAWPVDGDIDSDPVVLLVCCLPPPLVVFKDWDWLCRLCVVPVPRAPWWKAFPFDGDIFGCPDPVHRVVVQQCCQFPPPPRFDQVPHGGDRDMDTDGDPVVCCVRPNVPRWGWMAGNPPRDIDGPDDSVVSSVCCCVPPVVNTIDGD

pLDDT: mean 85.69, std 7.76, range [54.53, 96.06]

Radius of gyration: 33.57 Å; chains: 1; bounding box: 72×27×103 Å